Protein AF-0000000084525043 (afdb_homodimer)

Nearest PDB structures (foldseek):
  3dmb-assembly1_B-2  TM=8.446E-01  e=2.388E-09  Xanthomonas campestris pv. campestris
  3u34-assembly1_A  TM=8.533E-01  e=4.666E-09  Xanthomonas citri
  3dmb-assembly1_C-2  TM=8.444E-01  e=1.594E-08  Xanthomonas campestris pv. campestris
  2i02-assembly1_A  TM=7.770E-01  e=2.136E-09  Nostoc 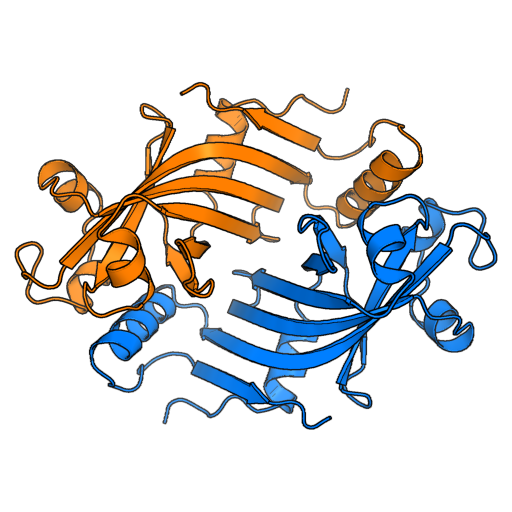punctiforme PCC 73102
  3ec6-assembly1_A-2  TM=8.246E-01  e=4.735E-06  Bacillus anthracis

InterPro domains:
  IPR012349 FMN-binding split barrel [G3DSA:2.30.110.10] (5-156)
  IPR038725 General stress protein, FMN-binding split barrel domain [PF16242] (7-147)
  IPR052917 Stress Response and Developmental Protein [PTHR34818] (5-141)

pLDDT: mean 88.23, std 11.86, range [38.03, 98.75]

Secondary structure (DSSP, 8-state):
------HHHHHHHHHH--EEEEEETTSPPEEEE-EEEGGGTEEEEEEETTSHHHHHTTS-EEEEEEEEETTTTEEEEEEEEEEEE--HHHHHHH--HHHHTTSSSTT-TTEEEEEEEEEEEEEEE-SS-THHHHHHHHHHHH-PPPSSSEEEEEE---/------HHHHHHHHHH--EEEEEETTSPPEEEE-EEEGGGTEEEEEEETTSHHHHHTTS-EEEEEEEEETTTTEEEEEEEEEEEE--HHHHHHH--HHHHTTSSSTT-TTEEEEEEEEEEEEEEE-SS-THHHHHHHHHHHH-PPPSSSEEEEEE---

Organism: NCBI:txid1123501

Foldseek 3Di:
DQDDDDLVNVVVLVVVPQWWWKDWAPRGTDIFGWDDDSVQQKIKTKDFCPDPRNVSQQDWTKMWTWDDDLPSQKTKIWIFIKHWDDDPVVLVVPDDPVSCVVAPDSPGPGITMMMTRTFKMWMWGFPNDPVRVVQVVVCVVPVDDRPTTHIDMDGDHD/DQDDDDLVNVVVLVVVPQWWWKDWAPRGTDIFGWDDDSVQQKIKTKDFCPDPRNVSQQDWTKMWTWDDDLPSQKTKIWIFIKHWDDDVVVLVVPDDPVSCVVAPDSPGPGITMMMTRTFKMWMWGFPNDPVRVVQVVVCVVPVDDRPTTHIDMDGDDD

Radius of gyration: 19.57 Å; Cα contacts (8 Å, |Δi|>4): 691; chains: 2; bounding box: 49×56×41 Å

Sequence (316 aa):
MHDKITEETFWKHLEDVREGMLAVGPSNAVPMTHYADPETRALYFITARGTDTGQAAMQPSEAVFIVASHKQNMWARIHGRAVSVRDPAKLDEYWNRFAGAWFDGKDDPNVELIRMDLTEAEVWLTDGNAKFLYEMAKANVSGAKPDVGAHDHLRFAAMHDKITEETFWKHLEDVREGMLAVGPSNAVPMTHYADPETRALYFITARGTDTGQAAMQPSEAVFIVASHKQNMWARIHGRAVSVRDPAKLDEYWNRFAGAWFDGKDDPNVELIRMDLTEAEVWLTDGNAKFLYEMAKANVSGAKPDVGAHDHLRFAA

Solvent-accessible surface area (backbone atoms only — not comparable to full-atom values): 16724 Å² total; per-residue (Å²): 126,58,58,77,75,42,72,66,57,50,50,56,52,50,67,72,44,59,59,29,34,40,22,28,52,90,32,71,63,40,80,40,58,61,45,81,35,77,90,76,43,29,39,32,35,78,48,43,47,76,28,63,52,38,51,35,17,71,45,81,21,56,26,41,40,38,35,40,30,74,85,72,23,37,36,33,48,34,33,27,42,23,25,55,53,95,47,70,68,60,51,60,70,70,58,43,73,66,66,42,72,69,40,80,51,89,79,27,86,47,61,30,40,33,40,29,43,44,40,34,32,42,38,38,38,36,85,71,52,75,63,21,64,49,35,44,53,39,15,66,57,69,71,46,81,35,91,47,37,33,74,43,76,48,73,41,81,128,126,56,59,77,75,42,72,65,57,49,51,57,52,52,68,72,46,61,58,29,34,39,22,28,52,88,31,71,64,40,79,40,58,60,46,81,36,76,91,75,45,29,39,32,35,78,47,42,45,75,27,62,51,38,51,34,17,71,44,82,20,56,26,41,40,38,34,37,30,72,86,71,21,36,36,33,49,32,33,26,41,22,24,55,53,92,48,70,67,61,50,60,71,70,57,43,72,65,66,43,72,70,40,80,51,89,80,27,86,47,60,30,40,32,39,29,43,44,42,34,30,43,39,39,38,36,86,69,52,76,64,21,64,48,36,44,54,37,16,68,58,69,71,47,82,35,90,49,35,32,74,42,76,47,73,41,79,129

Structure (mmCIF, N/CA/C/O backbone):
data_AF-0000000084525043-model_v1
#
loop_
_entity.id
_entity.type
_entity.pdbx_description
1 polymer 'Putative stress protein (General stress protein 26)'
#
loop_
_atom_site.group_PDB
_atom_site.id
_atom_site.type_symbol
_atom_site.label_atom_id
_atom_site.label_alt_id
_atom_site.label_comp_id
_atom_site.label_asym_id
_atom_site.label_entity_id
_atom_site.label_seq_id
_atom_site.pdbx_PDB_ins_code
_atom_site.Cartn_x
_atom_site.Cartn_y
_atom_site.Cartn_z
_atom_site.occupancy
_atom_site.B_iso_or_equiv
_atom_site.auth_seq_id
_atom_site.auth_comp_id
_atom_site.auth_asym_id
_atom_site.auth_atom_id
_atom_site.pdbx_PDB_model_num
ATOM 1 N N . MET A 1 1 ? -24.797 12.547 -2.982 1 38.03 1 MET A N 1
ATOM 2 C CA . MET A 1 1 ? -25.141 11.172 -2.633 1 38.03 1 MET A CA 1
ATOM 3 C C . MET A 1 1 ? -23.891 10.289 -2.645 1 38.03 1 MET A C 1
ATOM 5 O O . MET A 1 1 ? -23.234 10.133 -3.682 1 38.03 1 MET A O 1
ATOM 9 N N . HIS A 1 2 ? -22.906 10.383 -1.746 1 53.69 2 HIS A N 1
ATOM 10 C CA . HIS A 1 2 ? -21.672 9.602 -1.799 1 53.69 2 HIS A CA 1
ATOM 11 C C . HIS A 1 2 ? -21.953 8.125 -2.057 1 53.69 2 HIS A C 1
ATOM 13 O O . HIS A 1 2 ? -22.766 7.516 -1.347 1 53.69 2 HIS A O 1
ATOM 19 N N . ASP A 1 3 ? -21.922 7.766 -3.371 1 62.19 3 ASP A N 1
ATOM 20 C CA . ASP A 1 3 ? -22.406 6.488 -3.875 1 62.19 3 ASP A CA 1
ATOM 21 C C . ASP A 1 3 ? -21.781 5.324 -3.109 1 62.19 3 ASP A C 1
ATOM 23 O O . ASP A 1 3 ? -20.594 5.367 -2.756 1 62.19 3 ASP A O 1
ATOM 27 N N . LYS A 1 4 ? -22.609 4.617 -2.309 1 79.94 4 LYS A N 1
ATOM 28 C CA . LYS A 1 4 ? -22.281 3.375 -1.614 1 79.94 4 LYS A CA 1
ATOM 29 C C . LYS A 1 4 ? -21.406 2.473 -2.484 1 79.94 4 LYS A C 1
ATOM 31 O O . LYS A 1 4 ? -21.688 2.297 -3.674 1 79.94 4 LYS A O 1
ATOM 36 N N . ILE A 1 5 ? -20.203 2.217 -1.92 1 86.69 5 ILE A N 1
ATOM 37 C CA . ILE A 1 5 ? -19.359 1.255 -2.627 1 86.69 5 ILE A CA 1
ATOM 38 C C . ILE A 1 5 ? -19.969 -0.144 -2.498 1 86.69 5 ILE A C 1
ATOM 40 O O . ILE A 1 5 ? -20.109 -0.667 -1.389 1 86.69 5 ILE A O 1
ATOM 44 N N . THR A 1 6 ? -20.344 -0.677 -3.58 1 90.25 6 THR A N 1
ATOM 45 C CA . THR A 1 6 ? -20.859 -2.037 -3.596 1 90.25 6 THR A CA 1
ATOM 46 C C . THR A 1 6 ? -19.75 -3.047 -3.863 1 90.25 6 THR A C 1
ATOM 48 O O . THR A 1 6 ? -18.641 -2.668 -4.258 1 90.25 6 THR A O 1
ATOM 51 N N . GLU A 1 7 ? -20.078 -4.273 -3.568 1 92.06 7 GLU A N 1
ATOM 52 C CA . GLU A 1 7 ? -19.109 -5.324 -3.902 1 92.06 7 GLU A CA 1
ATOM 53 C C . GLU A 1 7 ? -18.781 -5.316 -5.391 1 92.06 7 GLU A C 1
ATOM 55 O O . GLU A 1 7 ? -17.641 -5.527 -5.781 1 92.06 7 GLU A O 1
ATOM 60 N N . GLU A 1 8 ? -19.781 -5.039 -6.156 1 91.56 8 GLU A N 1
ATOM 61 C CA . GLU A 1 8 ? -19.594 -4.996 -7.602 1 91.56 8 GLU A CA 1
ATOM 62 C C . GLU A 1 8 ? -18.594 -3.918 -7.996 1 91.56 8 GLU A C 1
ATOM 64 O O . GLU A 1 8 ? -17.656 -4.18 -8.766 1 91.56 8 GLU A O 1
ATOM 69 N N . THR A 1 9 ? -18.797 -2.723 -7.492 1 88.56 9 THR A N 1
ATOM 70 C CA . THR A 1 9 ? -17.875 -1.634 -7.824 1 88.56 9 THR A CA 1
ATOM 71 C C . THR A 1 9 ? -16.484 -1.924 -7.293 1 88.56 9 THR A C 1
ATOM 73 O O . THR A 1 9 ? -15.484 -1.589 -7.941 1 88.56 9 THR A O 1
ATOM 76 N N . PHE A 1 10 ? -16.438 -2.562 -6.113 1 93.44 10 PHE A N 1
ATOM 77 C CA . PHE A 1 10 ? -15.164 -2.977 -5.539 1 93.44 10 PHE A CA 1
ATOM 78 C C . PHE A 1 10 ? -14.406 -3.883 -6.504 1 93.44 10 PHE A C 1
ATOM 80 O O . PHE A 1 10 ? -13.258 -3.611 -6.844 1 93.44 10 PHE A O 1
ATOM 87 N N . TRP A 1 11 ? -15.062 -4.883 -7.023 1 94.12 11 TRP A N 1
ATOM 88 C CA . TRP A 1 11 ? -14.414 -5.855 -7.895 1 94.12 11 TRP A CA 1
ATOM 89 C C . TRP A 1 11 ? -14.031 -5.227 -9.227 1 94.12 11 TRP A C 1
ATOM 91 O O . TRP A 1 11 ? -12.992 -5.559 -9.805 1 94.12 11 TRP A O 1
ATOM 101 N N . LYS A 1 12 ? -14.828 -4.387 -9.711 1 91.19 12 LYS A N 1
ATOM 102 C CA . LYS A 1 12 ? -14.531 -3.701 -10.961 1 91.19 12 LYS A CA 1
ATOM 103 C C . LYS A 1 12 ? -13.242 -2.887 -10.852 1 91.19 12 LYS A C 1
ATOM 105 O O . LYS A 1 12 ? -12.375 -2.967 -11.719 1 91.19 12 LYS A O 1
ATOM 110 N N . HIS A 1 13 ? -13.125 -2.135 -9.758 1 89.25 13 HIS A N 1
ATOM 111 C CA . HIS A 1 13 ? -11.922 -1.336 -9.547 1 89.25 13 HIS A CA 1
ATOM 112 C C . HIS A 1 13 ? -10.695 -2.225 -9.344 1 89.25 13 HIS A C 1
ATOM 114 O O . HIS A 1 13 ? -9.625 -1.95 -9.891 1 89.25 13 HIS A O 1
ATOM 120 N N . LEU A 1 14 ? -10.898 -3.27 -8.578 1 91.88 14 LEU A N 1
ATOM 121 C CA . LEU A 1 14 ? -9.781 -4.16 -8.281 1 91.88 14 LEU A CA 1
ATOM 122 C C . LEU A 1 14 ? -9.273 -4.832 -9.555 1 91.88 14 LEU A C 1
ATOM 124 O O . LEU A 1 14 ? -8.07 -5.074 -9.695 1 91.88 14 LEU A O 1
ATOM 128 N N . GLU A 1 15 ? -10.141 -5.133 -10.422 1 89.38 15 GLU A N 1
ATOM 129 C CA . GLU A 1 15 ? -9.75 -5.746 -11.688 1 89.38 15 GLU A CA 1
ATOM 130 C C . GLU A 1 15 ? -8.852 -4.812 -12.5 1 89.38 15 GLU A C 1
ATOM 132 O O . GLU A 1 15 ? -7.969 -5.27 -13.227 1 89.38 15 GLU A O 1
ATOM 137 N N . ASP A 1 16 ? -9.062 -3.551 -12.367 1 89 16 ASP A N 1
ATOM 138 C CA . ASP A 1 16 ? -8.281 -2.564 -13.109 1 89 16 ASP A CA 1
ATOM 139 C C . ASP A 1 16 ? -6.914 -2.348 -12.461 1 89 16 ASP A C 1
ATOM 141 O O . ASP A 1 16 ? -5.98 -1.878 -13.117 1 89 16 ASP A O 1
ATOM 145 N N . VAL A 1 17 ? -6.953 -2.666 -11.156 1 89.44 17 VAL A N 1
ATOM 146 C CA . VAL A 1 17 ? -5.68 -2.57 -10.445 1 89.44 17 VAL A CA 1
ATOM 147 C C . VAL A 1 17 ? -4.844 -3.818 -10.711 1 89.44 17 VAL A C 1
ATOM 149 O O . VAL A 1 17 ? -5.348 -4.941 -10.625 1 89.44 17 VAL A O 1
ATOM 152 N N . ARG A 1 18 ? -3.578 -3.789 -11.055 1 83.06 18 ARG A N 1
ATOM 153 C CA . ARG A 1 18 ? -2.771 -4.934 -11.469 1 83.06 18 ARG A CA 1
ATOM 154 C C . ARG A 1 18 ? -1.976 -5.492 -10.297 1 83.06 18 ARG A C 1
ATOM 156 O O . ARG A 1 18 ? -1.679 -6.688 -10.258 1 83.06 18 ARG A O 1
ATOM 163 N N . GLU A 1 19 ? -1.665 -4.68 -9.43 1 91.38 19 GLU A N 1
ATOM 164 C CA . GLU A 1 19 ? -0.764 -5.113 -8.367 1 91.38 19 GLU A CA 1
ATOM 165 C C . GLU A 1 19 ? -1.04 -4.359 -7.07 1 91.38 19 GLU A C 1
ATOM 167 O O . GLU A 1 19 ? -1.576 -3.252 -7.09 1 91.38 19 GLU A O 1
ATOM 172 N N . GLY A 1 20 ? -0.706 -4.918 -5.965 1 94.75 20 GLY A N 1
ATOM 173 C CA . GLY A 1 20 ? -0.686 -4.348 -4.629 1 94.75 20 GLY A CA 1
ATOM 174 C C . GLY A 1 20 ? 0.417 -4.914 -3.754 1 94.75 20 GLY A C 1
ATOM 175 O O . GLY A 1 20 ? 1.383 -5.488 -4.258 1 94.75 20 GLY A O 1
ATOM 176 N N . MET A 1 21 ? 0.359 -4.621 -2.473 1 97.31 21 MET A N 1
ATOM 177 C CA . MET A 1 21 ? 1.295 -5.133 -1.475 1 97.31 21 MET A CA 1
ATOM 178 C C . MET A 1 21 ? 0.631 -6.184 -0.594 1 97.31 21 MET A C 1
ATOM 180 O O . MET A 1 21 ? -0.346 -5.895 0.098 1 97.31 21 MET A O 1
ATOM 184 N N . LEU A 1 22 ? 1.18 -7.43 -0.614 1 97.69 22 LEU A N 1
ATOM 185 C CA . LEU A 1 22 ? 0.583 -8.539 0.119 1 97.69 22 LEU A CA 1
ATOM 186 C C . LEU A 1 22 ? 1.45 -8.938 1.312 1 97.69 22 LEU A C 1
ATOM 188 O O . LEU A 1 22 ? 2.658 -9.133 1.168 1 97.69 22 LEU A O 1
ATOM 192 N N . ALA A 1 23 ? 0.914 -9 2.449 1 98 23 ALA A N 1
ATOM 193 C CA . ALA A 1 23 ? 1.494 -9.609 3.643 1 98 23 ALA A CA 1
ATOM 194 C C . ALA A 1 23 ? 0.682 -10.82 4.086 1 98 23 ALA A C 1
ATOM 196 O O . ALA A 1 23 ? -0.543 -10.742 4.207 1 98 23 ALA A O 1
ATOM 197 N N . VAL A 1 24 ? 1.326 -11.891 4.27 1 98.25 24 VAL A N 1
ATOM 198 C CA . VAL A 1 24 ? 0.707 -13.117 4.766 1 98.25 24 VAL A CA 1
ATOM 199 C C . VAL A 1 24 ? 1.322 -13.5 6.109 1 98.25 24 VAL A C 1
ATOM 201 O O . VAL A 1 24 ? 2.539 -13.664 6.219 1 98.25 24 VAL A O 1
ATOM 204 N N . GLY A 1 25 ? 0.427 -13.664 7.145 1 97.38 25 GLY A N 1
ATOM 205 C CA . GLY A 1 25 ? 0.958 -13.953 8.469 1 97.38 25 GLY A CA 1
ATOM 206 C C . GLY A 1 25 ? 2.035 -12.969 8.898 1 97.38 25 GLY A C 1
ATOM 207 O O . GLY A 1 25 ? 1.833 -11.758 8.852 1 97.38 25 GLY A O 1
ATOM 208 N N . PRO A 1 26 ? 3.176 -13.547 9.305 1 94.75 26 PRO A N 1
ATOM 209 C CA . PRO A 1 26 ? 4.25 -12.68 9.789 1 94.75 26 PRO A CA 1
ATOM 210 C C . PRO A 1 26 ? 5.129 -12.133 8.664 1 94.75 26 PRO A C 1
ATOM 212 O O . PRO A 1 26 ? 6.082 -11.398 8.93 1 94.75 26 PRO A O 1
ATOM 215 N N . SER A 1 27 ? 4.902 -12.562 7.422 1 94.69 27 SER A N 1
ATOM 216 C CA . SER A 1 27 ? 5.754 -12.109 6.328 1 94.69 27 SER A CA 1
ATOM 217 C C . SER A 1 27 ? 5.582 -10.617 6.074 1 94.69 27 SER A C 1
ATOM 219 O O . SER A 1 27 ? 4.504 -10.0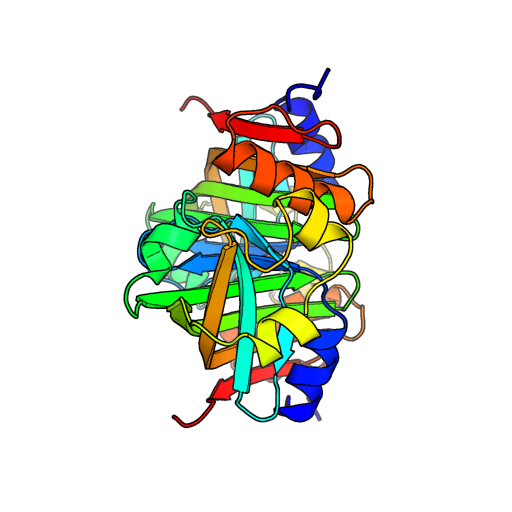62 6.309 1 94.69 27 SER A O 1
ATOM 221 N N . ASN A 1 28 ? 6.602 -9.984 5.625 1 94.69 28 ASN A N 1
ATOM 222 C CA . ASN A 1 28 ? 6.504 -8.594 5.188 1 94.69 28 ASN A CA 1
ATOM 223 C C . ASN A 1 28 ? 5.691 -8.469 3.902 1 94.69 28 ASN A C 1
ATOM 225 O O . ASN A 1 28 ? 5.633 -9.406 3.105 1 94.69 28 ASN A O 1
ATOM 229 N N . ALA A 1 29 ? 5.055 -7.355 3.809 1 96.5 29 ALA A N 1
ATOM 230 C CA . ALA A 1 29 ? 4.336 -7.094 2.564 1 96.5 29 ALA A CA 1
ATOM 231 C C . ALA A 1 29 ? 5.297 -7.027 1.381 1 96.5 29 ALA A C 1
ATOM 233 O O . ALA A 1 29 ? 6.367 -6.422 1.477 1 96.5 29 ALA A O 1
ATOM 234 N N . VAL A 1 30 ? 4.973 -7.629 0.335 1 93.81 30 VAL A N 1
ATOM 235 C CA . VAL A 1 30 ? 5.73 -7.605 -0.911 1 93.81 30 VAL A CA 1
ATOM 236 C C . VAL A 1 30 ? 4.801 -7.293 -2.078 1 93.81 30 VAL A C 1
ATOM 238 O O . VAL A 1 30 ? 3.592 -7.531 -2 1 93.81 30 VAL A O 1
ATOM 241 N N . PRO A 1 31 ? 5.344 -6.684 -3.129 1 93.62 31 PRO A N 1
ATOM 242 C CA . PRO A 1 31 ? 4.48 -6.461 -4.289 1 93.62 31 PRO A CA 1
ATOM 243 C C . PRO A 1 31 ? 4.023 -7.766 -4.945 1 93.62 31 PRO A C 1
ATOM 245 O O . PRO A 1 31 ? 4.84 -8.656 -5.18 1 93.62 31 PRO A O 1
ATOM 248 N N . MET A 1 32 ? 2.711 -7.824 -5.258 1 92.94 32 MET A N 1
ATOM 249 C CA . MET A 1 32 ? 2.154 -9.008 -5.914 1 92.94 32 MET A CA 1
ATOM 250 C C . MET A 1 32 ? 1.069 -8.617 -6.91 1 92.94 32 MET A C 1
ATOM 252 O O . MET A 1 32 ? 0.277 -7.707 -6.648 1 92.94 32 MET A O 1
ATOM 256 N N . THR A 1 33 ? 1.139 -9.367 -8.016 1 92.38 33 THR A N 1
ATOM 257 C CA . THR A 1 33 ? -0.011 -9.352 -8.914 1 92.38 33 THR A CA 1
ATOM 258 C C . THR A 1 33 ? -1.131 -10.234 -8.375 1 92.38 33 THR A C 1
ATOM 260 O O . THR A 1 33 ? -0.878 -11.344 -7.895 1 92.38 33 THR A O 1
ATOM 263 N N . HIS A 1 34 ? -2.312 -9.695 -8.422 1 94.75 34 HIS A N 1
ATOM 264 C CA . HIS A 1 34 ? -3.447 -10.484 -7.953 1 94.75 34 HIS A CA 1
ATOM 265 C C . HIS A 1 34 ? -4.332 -10.922 -9.117 1 94.75 34 HIS A C 1
ATOM 267 O O . HIS A 1 34 ? -4.383 -10.242 -10.148 1 94.75 34 HIS A O 1
ATOM 273 N N . TYR A 1 35 ? -4.965 -12.023 -8.953 1 96.19 35 TYR A N 1
ATOM 274 C CA . TYR A 1 35 ? -6.047 -12.508 -9.805 1 96.19 35 TYR A CA 1
ATOM 275 C C . TYR A 1 35 ? -7.348 -12.617 -9.023 1 96.19 35 TYR A C 1
ATOM 277 O O . TYR A 1 35 ? -7.43 -13.352 -8.039 1 96.19 35 TYR A O 1
ATOM 285 N N . ALA A 1 36 ? -8.32 -11.875 -9.477 1 96.62 36 ALA A N 1
ATOM 286 C CA . ALA A 1 36 ? -9.555 -11.742 -8.703 1 96.62 36 ALA A CA 1
ATOM 287 C C . ALA A 1 36 ? -10.562 -12.812 -9.086 1 96.62 36 ALA A C 1
ATOM 289 O O . ALA A 1 36 ? -10.711 -13.148 -10.266 1 96.62 36 ALA A O 1
ATOM 290 N N . ASP A 1 37 ? -11.195 -13.375 -8.133 1 96.62 37 ASP A N 1
ATOM 291 C CA . ASP A 1 37 ? -12.344 -14.258 -8.289 1 96.62 37 ASP A CA 1
ATOM 292 C C . ASP A 1 37 ? -13.539 -13.75 -7.492 1 96.62 37 ASP A C 1
ATOM 294 O O . ASP A 1 37 ? -13.805 -14.227 -6.387 1 96.62 37 ASP A O 1
ATOM 298 N N . PRO A 1 38 ? -14.328 -12.867 -8.109 1 95.75 38 PRO A N 1
ATOM 299 C CA . PRO A 1 38 ? -15.469 -12.289 -7.398 1 95.75 38 PRO A CA 1
ATOM 300 C C . PRO A 1 38 ? -16.5 -13.336 -6.977 1 95.75 38 PRO A C 1
ATOM 302 O O . PRO A 1 38 ? -17.172 -13.172 -5.957 1 95.75 38 PRO A O 1
ATOM 305 N N . GLU A 1 39 ? -16.641 -14.391 -7.711 1 95.5 39 GLU A N 1
ATOM 306 C CA . GLU A 1 39 ? -17.625 -15.414 -7.41 1 95.5 39 GLU A CA 1
ATOM 307 C C . GLU A 1 39 ? -17.359 -16.062 -6.055 1 95.5 39 GLU A C 1
ATOM 309 O O . GLU A 1 39 ? -18.297 -16.344 -5.301 1 95.5 39 GLU A O 1
ATOM 314 N N . THR A 1 40 ? -16.125 -16.312 -5.719 1 96.19 40 THR A N 1
ATOM 315 C CA . THR A 1 40 ? -15.789 -16.938 -4.449 1 96.19 40 THR A CA 1
ATOM 316 C C . THR A 1 40 ? -15.234 -15.914 -3.463 1 96.19 40 THR A C 1
ATOM 318 O O . THR A 1 40 ? -14.766 -16.281 -2.385 1 96.19 40 THR A O 1
ATOM 321 N N . ARG A 1 41 ? -15.234 -14.602 -3.852 1 97.38 41 ARG A N 1
ATOM 322 C CA . ARG A 1 41 ? -14.742 -13.508 -3.014 1 97.38 41 ARG A CA 1
ATOM 323 C C . ARG A 1 41 ? -13.312 -13.766 -2.566 1 97.38 41 ARG A C 1
ATOM 325 O O . ARG A 1 41 ? -12.992 -13.656 -1.38 1 97.38 41 ARG A O 1
ATOM 332 N N . ALA A 1 42 ? -12.539 -14.125 -3.562 1 98.06 42 ALA A N 1
ATOM 333 C CA . ALA A 1 42 ? -11.148 -14.469 -3.264 1 98.06 42 ALA A CA 1
ATOM 334 C C . ALA A 1 42 ? -10.195 -13.773 -4.227 1 98.06 42 ALA A C 1
ATOM 336 O O . ALA A 1 42 ? -10.586 -13.398 -5.336 1 98.06 42 ALA A O 1
ATOM 337 N N . LEU A 1 43 ? -9.031 -13.547 -3.756 1 98.25 43 LEU A N 1
ATOM 338 C CA . LEU A 1 43 ? -7.895 -13.203 -4.602 1 98.25 43 LEU A CA 1
ATOM 339 C C . LEU A 1 43 ? -6.906 -14.367 -4.672 1 98.25 43 LEU A C 1
ATOM 341 O O . LEU A 1 43 ? -6.711 -15.086 -3.691 1 98.25 43 LEU A O 1
ATOM 345 N N . TYR A 1 44 ? -6.293 -14.461 -5.793 1 97.94 44 TYR A N 1
ATOM 346 C CA . TYR A 1 44 ? -5.246 -15.461 -5.988 1 97.94 44 TYR A CA 1
ATOM 347 C C . TYR A 1 44 ? -3.92 -14.797 -6.344 1 97.94 44 TYR A C 1
ATOM 349 O O . TYR A 1 44 ? -3.895 -13.742 -6.984 1 97.94 44 TYR A O 1
ATOM 357 N N . PHE A 1 45 ? -2.869 -15.445 -5.957 1 96.38 45 PHE A N 1
ATOM 358 C CA . PHE A 1 45 ? -1.499 -15.031 -6.23 1 96.38 45 PHE A CA 1
ATOM 359 C C . PHE A 1 45 ? -0.638 -16.219 -6.613 1 96.38 45 PHE A C 1
ATOM 361 O O . PHE A 1 45 ? -0.779 -17.312 -6.043 1 96.38 45 PHE A O 1
ATOM 368 N N . ILE A 1 46 ? 0.264 -16.047 -7.52 1 95.12 46 ILE A N 1
ATOM 369 C CA . ILE A 1 46 ? 1.256 -17.062 -7.863 1 95.12 46 ILE A CA 1
ATOM 370 C C . ILE A 1 46 ? 2.625 -16.641 -7.332 1 95.12 46 ILE A C 1
ATOM 372 O O . ILE A 1 46 ? 3.061 -15.508 -7.547 1 95.12 46 ILE A O 1
ATOM 376 N N . THR A 1 47 ? 3.24 -17.5 -6.57 1 93.56 47 THR A N 1
ATOM 377 C CA . THR A 1 47 ? 4.578 -17.25 -6.047 1 93.56 47 THR A CA 1
ATOM 378 C C . THR A 1 47 ? 5.375 -18.547 -5.957 1 93.56 47 THR A C 1
ATOM 380 O O . THR A 1 47 ? 4.969 -19.562 -6.516 1 93.56 47 THR A O 1
ATOM 383 N N . ALA A 1 48 ? 6.57 -18.422 -5.418 1 92.75 48 ALA A N 1
ATOM 384 C CA . ALA A 1 48 ? 7.391 -19.625 -5.23 1 92.75 48 ALA A CA 1
ATOM 385 C C . ALA A 1 48 ? 7.344 -20.094 -3.781 1 92.75 48 ALA A C 1
ATOM 387 O O . ALA A 1 48 ? 7.305 -19.281 -2.855 1 92.75 48 ALA A O 1
ATOM 388 N N . ARG A 1 49 ? 7.391 -21.391 -3.582 1 91.5 49 ARG A N 1
ATOM 389 C CA . ARG A 1 49 ? 7.371 -22.031 -2.271 1 91.5 49 ARG A CA 1
ATOM 390 C C . ARG A 1 49 ? 8.492 -21.5 -1.384 1 91.5 49 ARG A C 1
ATOM 392 O O . ARG A 1 49 ? 8.328 -21.391 -0.166 1 91.5 49 ARG A O 1
ATOM 399 N N . GLY A 1 50 ? 9.555 -21.078 -1.961 1 90.12 50 GLY A N 1
ATOM 400 C CA . GLY A 1 50 ? 10.734 -20.688 -1.21 1 90.12 50 GLY A CA 1
ATOM 401 C C . GLY A 1 50 ? 10.672 -19.25 -0.704 1 90.12 50 GLY A C 1
ATOM 402 O O . GLY A 1 50 ? 11.5 -18.844 0.102 1 90.12 50 GLY A O 1
ATOM 403 N N . THR A 1 51 ? 9.734 -18.5 -1.133 1 91.44 51 THR A N 1
ATOM 404 C CA . THR A 1 51 ? 9.617 -17.125 -0.665 1 91.44 51 THR A CA 1
ATOM 405 C C . THR A 1 51 ? 9.031 -17.078 0.742 1 91.44 51 THR A C 1
ATOM 407 O O . THR A 1 51 ? 8.375 -18.031 1.177 1 91.44 51 THR A O 1
ATOM 410 N N . ASP A 1 52 ? 9.25 -16.016 1.465 1 93.12 52 ASP A N 1
ATOM 411 C CA . ASP A 1 52 ? 8.648 -15.82 2.781 1 93.12 52 ASP A CA 1
ATOM 412 C C . ASP A 1 52 ? 7.129 -15.859 2.701 1 93.12 52 ASP A C 1
ATOM 414 O O . ASP A 1 52 ? 6.469 -16.438 3.566 1 93.12 52 ASP A O 1
ATOM 418 N N . THR A 1 53 ? 6.586 -15.297 1.647 1 95.56 53 THR A N 1
ATOM 419 C CA . THR A 1 53 ? 5.141 -15.289 1.445 1 95.56 53 THR A CA 1
ATOM 420 C C . THR A 1 53 ? 4.625 -16.703 1.19 1 95.56 53 THR A C 1
ATOM 422 O O . THR A 1 53 ? 3.629 -17.125 1.786 1 95.56 53 THR A O 1
ATOM 425 N N . GLY A 1 54 ? 5.32 -17.375 0.304 1 95.31 54 GLY A N 1
ATOM 426 C CA . GLY A 1 54 ? 4.949 -18.75 0.045 1 95.31 54 GLY A CA 1
ATOM 427 C C . GLY A 1 54 ? 4.984 -19.625 1.287 1 95.31 54 GLY A C 1
ATOM 428 O O . GLY A 1 54 ? 4.074 -20.422 1.52 1 95.31 54 GLY A O 1
ATOM 429 N N . GLN A 1 55 ? 5.992 -19.438 2.08 1 96.12 55 GLN A N 1
ATOM 430 C CA . GLN A 1 55 ? 6.133 -20.203 3.309 1 96.12 55 GLN A CA 1
ATOM 431 C C . GLN A 1 55 ? 5.043 -19.844 4.316 1 96.12 55 GLN A C 1
ATOM 433 O O . GLN A 1 55 ? 4.461 -20.734 4.953 1 96.12 55 GLN A O 1
ATOM 438 N N . ALA A 1 56 ? 4.738 -18.594 4.414 1 97.38 56 ALA A N 1
ATOM 439 C CA . ALA A 1 56 ? 3.732 -18.125 5.359 1 97.38 56 ALA A CA 1
ATOM 440 C C . ALA A 1 56 ? 2.344 -18.641 4.988 1 97.38 56 ALA A C 1
ATOM 442 O O . ALA A 1 56 ? 1.466 -18.75 5.848 1 97.38 56 ALA A O 1
ATOM 443 N N . ALA A 1 57 ? 2.145 -19 3.736 1 97.69 57 ALA A N 1
ATOM 444 C CA . ALA A 1 57 ? 0.83 -19.406 3.252 1 97.69 57 ALA A CA 1
ATOM 445 C C . ALA A 1 57 ? 0.664 -20.922 3.334 1 97.69 57 ALA A C 1
ATOM 447 O O . ALA A 1 57 ? -0.393 -21.453 2.992 1 97.69 57 ALA A O 1
ATOM 448 N N . MET A 1 58 ? 1.657 -21.641 3.797 1 96.75 58 MET A N 1
ATOM 449 C CA . MET A 1 58 ? 1.577 -23.109 3.859 1 96.75 58 MET A CA 1
ATOM 450 C C . MET A 1 58 ? 0.488 -23.547 4.832 1 96.75 58 MET A C 1
ATOM 452 O O . MET A 1 58 ? -0.025 -24.656 4.727 1 96.75 58 MET A O 1
ATOM 456 N N . GLN A 1 59 ? 0.192 -22.719 5.789 1 97.25 59 GLN A N 1
ATOM 457 C CA . GLN A 1 59 ? -0.974 -22.844 6.656 1 97.25 59 GLN A CA 1
ATOM 458 C C . GLN A 1 59 ? -1.864 -21.609 6.562 1 97.25 59 GLN A C 1
ATOM 460 O O . GLN A 1 59 ? -1.391 -20.516 6.234 1 97.25 59 GLN A O 1
ATOM 465 N N . PRO A 1 60 ? -3.162 -21.922 6.777 1 98.12 60 PRO A N 1
ATOM 466 C CA . PRO A 1 60 ? -4.027 -20.734 6.75 1 98.12 60 PRO A CA 1
ATOM 467 C C . PRO A 1 60 ? -3.529 -19.625 7.668 1 98.12 60 PRO A C 1
ATOM 469 O O . PRO A 1 60 ? -3.277 -19.875 8.852 1 98.12 60 PRO A O 1
ATOM 472 N N . SER A 1 61 ? -3.35 -18.516 7.117 1 98.5 61 SER A N 1
ATOM 473 C CA . SER A 1 61 ? -2.822 -17.359 7.852 1 98.5 61 SER A CA 1
ATOM 474 C C . SER A 1 61 ? -3.607 -16.094 7.531 1 98.5 61 SER A C 1
ATOM 476 O O . SER A 1 61 ? -4.121 -15.938 6.422 1 98.5 61 SER A O 1
ATOM 478 N N . GLU A 1 62 ? -3.75 -15.211 8.508 1 98.5 62 GLU A N 1
ATOM 479 C CA . GLU A 1 62 ? -4.289 -13.883 8.227 1 98.5 62 GLU A CA 1
ATOM 480 C C . GLU A 1 62 ? -3.443 -13.156 7.184 1 98.5 62 GLU A C 1
ATOM 482 O O . GLU A 1 62 ? -2.221 -13.305 7.156 1 98.5 62 GLU A O 1
ATOM 487 N N . ALA A 1 63 ? -4.125 -12.492 6.336 1 98.56 63 ALA A N 1
ATOM 488 C CA . ALA A 1 63 ? -3.422 -11.766 5.281 1 98.56 63 ALA A CA 1
ATOM 489 C C . ALA A 1 63 ? -4.043 -10.391 5.051 1 98.56 63 ALA A C 1
ATOM 491 O O . ALA A 1 63 ? -5.238 -10.195 5.293 1 98.56 63 ALA A O 1
ATOM 492 N N . VAL A 1 64 ? -3.27 -9.453 4.688 1 98.38 64 VAL A N 1
ATOM 493 C CA . VAL A 1 64 ? -3.697 -8.117 4.301 1 98.38 64 VAL A CA 1
ATOM 494 C C . VAL A 1 64 ? -3.113 -7.758 2.934 1 98.38 64 VAL A C 1
ATOM 496 O O . VAL A 1 64 ? -1.93 -7.992 2.678 1 98.38 64 VAL A O 1
ATOM 499 N N . PHE A 1 65 ? -3.912 -7.367 2.037 1 98.19 65 PHE A N 1
ATOM 500 C CA . PHE A 1 65 ? -3.533 -6.883 0.716 1 98.19 65 PHE A CA 1
ATOM 501 C C . PHE A 1 65 ? -3.854 -5.398 0.573 1 98.19 65 PHE A C 1
ATOM 503 O O . PHE A 1 65 ? -5.012 -4.992 0.702 1 98.19 65 PHE A O 1
ATOM 510 N N . ILE A 1 66 ? -2.826 -4.57 0.366 1 98.19 66 ILE A N 1
ATOM 511 C CA . ILE A 1 66 ? -2.975 -3.121 0.293 1 98.19 66 ILE A CA 1
ATOM 512 C C . ILE A 1 66 ? -2.877 -2.666 -1.161 1 98.19 66 ILE A C 1
ATOM 514 O O . ILE A 1 66 ? -1.924 -3.012 -1.864 1 98.19 66 ILE A O 1
ATOM 518 N N . VAL A 1 67 ? -3.877 -1.918 -1.567 1 95.88 67 VAL A N 1
ATOM 519 C CA . VAL A 1 67 ? -3.916 -1.27 -2.875 1 95.88 67 VAL A CA 1
ATOM 520 C C . VAL A 1 67 ? -3.846 0.246 -2.701 1 95.88 67 VAL A C 1
ATOM 522 O O . VAL A 1 67 ? -4.574 0.818 -1.888 1 95.88 67 VAL A O 1
ATOM 525 N N . ALA A 1 68 ? -2.951 0.863 -3.332 1 93.25 68 ALA A N 1
ATOM 526 C CA . ALA A 1 68 ? -2.826 2.316 -3.414 1 93.25 68 ALA A CA 1
ATOM 527 C C . ALA A 1 68 ? -2.535 2.762 -4.844 1 93.25 68 ALA A C 1
ATOM 529 O O . ALA A 1 68 ? -1.377 2.98 -5.211 1 93.25 68 ALA A O 1
ATOM 530 N N . SER A 1 69 ? -3.605 2.938 -5.664 1 86.44 69 SER A N 1
ATOM 531 C CA . SER A 1 69 ? -3.438 3.184 -7.094 1 86.44 69 SER A CA 1
ATOM 532 C C . SER A 1 69 ? -4 4.543 -7.488 1 86.44 69 SER A C 1
ATOM 534 O O . SER A 1 69 ? -5.219 4.73 -7.523 1 86.44 69 SER A O 1
ATOM 536 N N . HIS A 1 70 ? -3.076 5.434 -7.867 1 80.06 70 HIS A N 1
ATOM 537 C CA . HIS A 1 70 ? -3.5 6.734 -8.367 1 80.06 70 HIS A CA 1
ATOM 538 C C . HIS A 1 70 ? -4.168 6.609 -9.734 1 80.06 70 HIS A C 1
ATOM 540 O O . HIS A 1 70 ? -5.145 7.309 -10.016 1 80.06 70 HIS A O 1
ATOM 546 N N . LYS A 1 71 ? -3.641 5.703 -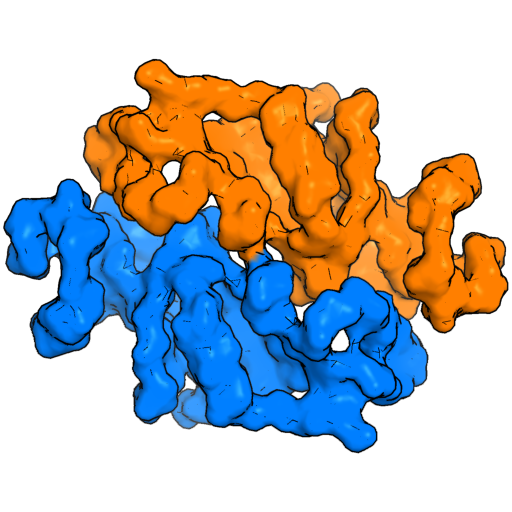10.508 1 77.31 71 LYS A N 1
ATOM 547 C CA . LYS A 1 71 ? -4.145 5.531 -11.867 1 77.31 71 LYS A CA 1
ATOM 548 C C . LYS A 1 71 ? -5.602 5.082 -11.859 1 77.31 71 LYS A C 1
ATOM 550 O O . LYS A 1 71 ? -6.402 5.543 -12.68 1 77.31 71 LYS A O 1
ATOM 555 N N . GLN A 1 72 ? -5.918 4.25 -10.93 1 77.19 72 GLN A N 1
ATOM 556 C CA . GLN A 1 72 ? -7.27 3.701 -10.898 1 77.19 72 GLN A CA 1
ATOM 557 C C . GLN A 1 72 ? -8.117 4.383 -9.828 1 77.19 72 GLN A C 1
ATOM 559 O O . GLN A 1 72 ? -9.258 3.984 -9.586 1 77.19 72 GLN A O 1
ATOM 564 N N . ASN A 1 73 ? -7.516 5.305 -9.117 1 82.12 73 ASN A N 1
ATOM 565 C CA . ASN A 1 73 ? -8.203 6.113 -8.117 1 82.12 73 ASN A CA 1
ATOM 566 C C . ASN A 1 73 ? -8.781 5.25 -7 1 82.12 73 ASN A C 1
ATOM 568 O O . ASN A 1 73 ? -9.938 5.426 -6.609 1 82.12 73 ASN A O 1
ATOM 572 N N . MET A 1 74 ? -8.062 4.324 -6.586 1 89.94 74 MET A N 1
ATOM 573 C CA . MET A 1 74 ? -8.531 3.402 -5.555 1 89.94 74 MET A CA 1
ATOM 574 C C . MET A 1 74 ? -7.457 3.188 -4.492 1 89.94 74 MET A C 1
ATOM 576 O O . MET A 1 74 ? -6.297 2.943 -4.82 1 89.94 74 MET A O 1
ATOM 580 N N . TRP A 1 75 ? -7.812 3.34 -3.236 1 93.62 75 TRP A N 1
ATOM 581 C CA . TRP A 1 75 ? -7.074 2.859 -2.072 1 93.62 75 TRP A CA 1
ATOM 582 C C . TRP A 1 75 ? -7.898 1.848 -1.283 1 93.62 75 TRP A C 1
ATOM 584 O O . TRP A 1 75 ? -9.109 2.01 -1.133 1 93.62 75 TRP A O 1
ATOM 594 N N . ALA A 1 76 ? -7.227 0.808 -0.852 1 94.94 76 ALA A N 1
ATOM 595 C CA . ALA A 1 76 ? -7.973 -0.213 -0.12 1 94.94 76 ALA A CA 1
ATOM 596 C C . ALA A 1 76 ? -7.055 -1.001 0.812 1 94.94 76 ALA A C 1
ATOM 598 O O . ALA A 1 76 ? -5.898 -1.261 0.479 1 94.94 76 ALA A O 1
ATOM 599 N N . ARG A 1 77 ? -7.555 -1.234 1.945 1 96.88 77 ARG A N 1
ATOM 600 C CA . ARG A 1 77 ? -7.016 -2.236 2.859 1 96.88 77 ARG A CA 1
ATOM 601 C C . ARG A 1 77 ? -7.914 -3.465 2.92 1 96.88 77 ARG A C 1
ATOM 603 O O . ARG A 1 77 ? -9.023 -3.404 3.465 1 96.88 77 ARG A O 1
ATOM 610 N N . ILE A 1 78 ? -7.41 -4.57 2.375 1 97.69 78 ILE A N 1
ATOM 611 C CA . ILE A 1 78 ? -8.234 -5.766 2.199 1 97.69 78 ILE A CA 1
ATOM 612 C C . ILE A 1 78 ? -7.73 -6.875 3.121 1 97.69 78 ILE A C 1
ATOM 614 O O . ILE A 1 78 ? -6.566 -7.273 3.049 1 97.69 78 ILE A O 1
ATOM 618 N N . HIS A 1 79 ? -8.578 -7.332 3.988 1 97.88 79 HIS A N 1
ATOM 619 C CA . HIS A 1 79 ? -8.234 -8.398 4.926 1 97.88 79 HIS A CA 1
ATOM 620 C C . HIS A 1 79 ? -8.836 -9.727 4.488 1 97.88 79 HIS A C 1
ATOM 622 O O . HIS A 1 79 ? -9.906 -9.766 3.889 1 97.88 79 HIS A O 1
ATOM 628 N N . GLY A 1 80 ? -8.148 -10.766 4.801 1 98.19 80 GLY A N 1
ATOM 629 C CA . GLY A 1 80 ? -8.633 -12.109 4.539 1 98.19 80 GLY A CA 1
ATOM 630 C C . GLY A 1 80 ? -7.738 -13.188 5.117 1 98.19 80 GLY A C 1
ATOM 631 O O . GLY A 1 80 ? -6.887 -12.914 5.965 1 98.19 80 GLY A O 1
ATOM 632 N N . ARG A 1 81 ? -8.023 -14.391 4.789 1 98.5 81 ARG A N 1
ATOM 633 C CA . ARG A 1 81 ? -7.223 -15.562 5.129 1 98.5 81 ARG A CA 1
ATOM 634 C C . ARG A 1 81 ? -6.586 -16.172 3.887 1 98.5 81 ARG A C 1
ATOM 636 O O . ARG A 1 81 ? -7.277 -16.453 2.902 1 98.5 81 ARG A O 1
ATOM 643 N N . ALA A 1 82 ? -5.277 -16.312 3.963 1 98.75 82 ALA A N 1
ATOM 644 C CA . ALA A 1 82 ? -4.535 -16.828 2.811 1 98.75 82 ALA A CA 1
ATOM 645 C C . ALA A 1 82 ? -4 -18.234 3.076 1 98.75 82 ALA A C 1
ATOM 647 O O . ALA A 1 82 ? -3.564 -18.531 4.188 1 98.75 82 ALA A O 1
ATOM 648 N N . VAL A 1 83 ? -4.012 -19.031 2.051 1 98.75 83 VAL A N 1
ATOM 649 C CA . VAL A 1 83 ? -3.469 -20.391 2.15 1 98.75 83 VAL A CA 1
ATOM 650 C C . VAL A 1 83 ? -3.039 -20.875 0.769 1 98.75 83 VAL A C 1
ATOM 652 O O . VAL A 1 83 ? -3.666 -20.531 -0.238 1 98.75 83 VAL A O 1
ATOM 655 N N . SER A 1 84 ? -1.933 -21.609 0.751 1 98.12 84 SER A N 1
ATOM 656 C CA . SER A 1 84 ? -1.541 -22.266 -0.487 1 98.12 84 SER A CA 1
ATOM 657 C C . SER A 1 84 ? -2.529 -23.375 -0.86 1 98.12 84 SER A C 1
ATOM 659 O O . SER A 1 84 ? -2.938 -24.172 -0.006 1 98.12 84 SER A O 1
ATOM 661 N N . VAL A 1 85 ? -2.893 -23.391 -2.123 1 98 85 VAL A N 1
ATOM 662 C CA . VAL A 1 85 ? -3.861 -24.391 -2.566 1 98 85 VAL A CA 1
ATOM 663 C C . VAL A 1 85 ? -3.309 -25.141 -3.773 1 98 85 VAL A C 1
ATOM 665 O O . VAL A 1 85 ? -2.482 -24.609 -4.52 1 98 85 VAL A O 1
ATOM 668 N N . ARG A 1 86 ? -3.736 -26.406 -3.898 1 95.94 86 ARG A N 1
ATOM 669 C CA . ARG A 1 86 ? -3.535 -27.172 -5.121 1 95.94 86 ARG A CA 1
ATOM 670 C C . ARG A 1 86 ? -4.785 -27.141 -5.996 1 95.94 86 ARG A C 1
ATOM 672 O O . ARG A 1 86 ? -5.738 -27.891 -5.746 1 95.94 86 ARG A O 1
ATOM 679 N N . ASP A 1 87 ? -4.793 -26.297 -6.926 1 96.19 87 ASP A N 1
ATOM 680 C CA . ASP A 1 87 ? -5.914 -26.094 -7.84 1 96.19 87 ASP A CA 1
ATOM 681 C C . ASP A 1 87 ? -5.43 -25.938 -9.281 1 96.19 87 ASP A C 1
ATOM 683 O O . ASP A 1 87 ? -5.305 -24.828 -9.781 1 96.19 87 ASP A O 1
ATOM 687 N N . PRO A 1 88 ? -5.23 -27.094 -9.953 1 95.75 88 PRO A N 1
ATOM 688 C CA . PRO A 1 88 ? -4.672 -27.031 -11.305 1 95.75 88 PRO A CA 1
ATOM 689 C C . PRO A 1 88 ? -5.535 -26.203 -12.266 1 95.75 88 PRO A C 1
ATOM 691 O O . PRO A 1 88 ? -5.008 -25.578 -13.188 1 95.75 88 PRO A O 1
ATOM 694 N N . ALA A 1 89 ? -6.812 -26.25 -12.102 1 96.94 89 ALA A N 1
ATOM 695 C CA . ALA A 1 89 ? -7.703 -25.5 -12.984 1 96.94 89 ALA A CA 1
ATOM 696 C C . ALA A 1 89 ? -7.484 -24 -12.828 1 96.94 89 ALA A C 1
ATOM 698 O O . ALA A 1 89 ? -7.352 -23.281 -13.828 1 96.94 89 ALA A O 1
ATOM 699 N N . LYS A 1 90 ? -7.43 -23.469 -11.578 1 97.5 90 LYS A N 1
ATOM 700 C CA . LYS A 1 90 ? -7.191 -22.047 -11.336 1 97.5 90 LYS A CA 1
ATOM 701 C C . LYS A 1 90 ? -5.785 -21.641 -11.758 1 97.5 90 LYS A C 1
ATOM 703 O O . LYS A 1 90 ? -5.582 -20.562 -12.305 1 97.5 90 LYS A O 1
ATOM 708 N N . LEU A 1 91 ? -4.859 -22.5 -11.438 1 97 91 LEU A N 1
ATOM 709 C CA . LEU A 1 91 ? -3.498 -22.188 -11.859 1 97 91 LEU A CA 1
ATOM 710 C C . LEU A 1 91 ? -3.418 -22.062 -13.375 1 97 91 LEU A C 1
ATOM 712 O O . LEU A 1 91 ? -2.756 -21.156 -13.883 1 97 91 LEU A O 1
ATOM 716 N N . ASP A 1 92 ? -4.055 -23 -14.109 1 96.38 92 ASP A N 1
ATOM 717 C CA . ASP A 1 92 ? -4.086 -22.922 -15.562 1 96.38 92 ASP A CA 1
ATOM 718 C C . ASP A 1 92 ? -4.742 -21.625 -16.031 1 96.38 92 ASP A C 1
ATOM 720 O O . ASP A 1 92 ? -4.277 -21 -17 1 96.38 92 ASP A O 1
ATOM 724 N N . GLU A 1 93 ? -5.797 -21.266 -15.391 1 96.81 93 GLU A N 1
ATOM 725 C CA . GLU A 1 93 ? -6.551 -20.062 -15.734 1 96.81 93 GLU A CA 1
ATOM 726 C C . GLU A 1 93 ? -5.68 -18.812 -15.617 1 96.81 93 GLU A C 1
ATOM 728 O O . GLU A 1 93 ? -5.789 -17.891 -16.438 1 96.81 93 GLU A O 1
ATOM 733 N N . TYR A 1 94 ? -4.824 -18.734 -14.625 1 95 94 TYR A N 1
ATOM 734 C CA . TYR A 1 94 ? -4.086 -17.516 -14.305 1 95 94 TYR A CA 1
ATOM 735 C C . TYR A 1 94 ? -2.674 -17.578 -14.875 1 95 94 TYR A C 1
ATOM 737 O O . TYR A 1 94 ? -1.953 -16.578 -14.867 1 95 94 TYR A O 1
ATOM 745 N N . TRP A 1 95 ? -2.295 -18.703 -15.391 1 94.44 95 TRP A N 1
ATOM 746 C CA . TRP A 1 95 ? -0.944 -18.875 -15.914 1 94.44 95 TRP A CA 1
ATOM 747 C C . TRP A 1 95 ? -0.715 -18.016 -17.156 1 94.44 95 TRP A C 1
ATOM 749 O O . TRP A 1 95 ? -1.586 -17.922 -18.016 1 94.44 95 TRP A O 1
ATOM 759 N N . ASN A 1 96 ? 0.371 -17.344 -17.172 1 90.75 96 ASN A N 1
ATOM 760 C CA . ASN A 1 96 ? 0.751 -16.484 -18.297 1 90.75 96 ASN A CA 1
ATOM 761 C C . ASN A 1 96 ? 2.266 -16.453 -18.484 1 90.75 96 ASN A C 1
ATOM 763 O O . ASN A 1 96 ? 2.998 -17.172 -17.797 1 90.75 96 ASN A O 1
ATOM 767 N N . ARG A 1 97 ? 2.629 -15.781 -19.453 1 87.25 97 ARG A N 1
ATOM 768 C CA . ARG A 1 97 ? 4.043 -15.766 -19.828 1 87.25 97 ARG A CA 1
ATOM 769 C C . ARG A 1 97 ? 4.895 -15.227 -18.672 1 87.25 97 ARG A C 1
ATOM 771 O O . ARG A 1 97 ? 6.016 -15.695 -18.453 1 87.25 97 ARG A O 1
ATOM 778 N N . PHE A 1 98 ? 4.402 -14.359 -17.938 1 83.06 98 PHE A N 1
ATOM 779 C CA . PHE A 1 98 ? 5.164 -13.75 -16.859 1 83.06 98 PHE A CA 1
ATOM 780 C C . PHE A 1 98 ? 5.328 -14.727 -15.695 1 83.06 98 PHE A C 1
ATOM 782 O O . PHE A 1 98 ? 6.434 -14.906 -15.18 1 83.06 98 PHE A O 1
ATOM 789 N N . ALA A 1 99 ? 4.23 -15.344 -15.281 1 83.12 99 ALA A N 1
ATOM 790 C CA . ALA A 1 99 ? 4.34 -16.391 -14.266 1 83.12 99 ALA A CA 1
ATOM 791 C C . ALA A 1 99 ? 5.266 -17.5 -14.734 1 83.12 99 ALA A C 1
ATOM 793 O O . ALA A 1 99 ? 6.07 -18.031 -13.953 1 83.12 99 ALA A O 1
ATOM 794 N N . GLY A 1 100 ? 5.191 -17.891 -15.992 1 84.62 100 GLY A N 1
ATOM 795 C CA . GLY A 1 100 ? 5.961 -18.984 -16.562 1 84.62 100 GLY A CA 1
ATOM 796 C C . GLY A 1 100 ? 7.449 -18.703 -16.625 1 84.62 100 GLY A C 1
ATOM 797 O O . GLY A 1 100 ? 8.258 -19.625 -16.734 1 84.62 100 GLY A O 1
ATOM 798 N N . ALA A 1 101 ? 7.832 -17.516 -16.578 1 82.31 101 ALA A N 1
ATOM 799 C CA . ALA A 1 101 ? 9.242 -17.141 -16.688 1 82.31 101 ALA A CA 1
ATOM 800 C C . ALA A 1 101 ? 10.016 -17.578 -15.445 1 82.31 101 ALA A C 1
ATOM 802 O O . ALA A 1 101 ? 11.25 -17.656 -15.477 1 82.31 101 ALA A O 1
ATOM 803 N N . TRP A 1 102 ? 9.266 -17.906 -14.305 1 81.88 102 TRP A N 1
ATOM 804 C CA . TRP A 1 102 ? 9.898 -18.156 -13.016 1 81.88 102 TRP A CA 1
ATOM 805 C C . TRP A 1 102 ? 10.055 -19.656 -12.773 1 81.88 102 TRP A C 1
ATOM 807 O O . TRP A 1 102 ? 10.766 -20.078 -11.859 1 81.88 102 TRP A O 1
ATOM 817 N N . PHE A 1 103 ? 9.414 -20.344 -13.617 1 89 103 PHE A N 1
ATOM 818 C CA . PHE A 1 103 ? 9.281 -21.766 -13.281 1 89 103 PHE A CA 1
ATOM 819 C C . PHE A 1 103 ? 9.508 -22.625 -14.516 1 89 103 PHE A C 1
ATOM 821 O O . PHE A 1 103 ? 9.484 -22.125 -15.641 1 89 103 PHE A O 1
ATOM 828 N N . ASP A 1 104 ? 9.836 -23.859 -14.195 1 90.25 104 ASP A N 1
ATOM 829 C CA . ASP A 1 104 ? 9.883 -24.859 -15.258 1 90.25 104 ASP A CA 1
ATOM 830 C C . ASP A 1 104 ? 8.492 -25.406 -15.562 1 90.25 104 ASP A C 1
ATOM 832 O O . ASP A 1 104 ? 8.203 -26.578 -15.281 1 90.25 104 ASP A O 1
ATOM 836 N N . GLY A 1 105 ? 7.609 -24.469 -16.078 1 90.44 105 GLY A N 1
ATOM 837 C CA . GLY A 1 105 ? 6.227 -24.797 -16.375 1 90.44 105 GLY A CA 1
ATOM 838 C C . GLY A 1 105 ? 5.324 -24.781 -15.164 1 90.44 105 GLY A C 1
ATOM 839 O O . GLY A 1 105 ? 5.789 -24.547 -14.039 1 90.44 105 GLY A O 1
ATOM 840 N N . LYS A 1 106 ? 3.973 -25.062 -15.344 1 91.12 106 LYS A N 1
ATOM 841 C CA . LYS A 1 106 ? 2.955 -24.984 -14.305 1 91.12 106 LYS A CA 1
ATOM 842 C C . LYS A 1 106 ? 3.088 -26.156 -13.32 1 91.12 106 LYS A C 1
ATOM 844 O O . LYS A 1 106 ? 2.629 -26.062 -12.18 1 91.12 106 LYS A O 1
ATOM 849 N N . ASP A 1 107 ? 3.711 -27.219 -13.742 1 91.44 107 ASP A N 1
ATOM 850 C CA . ASP A 1 107 ? 3.83 -28.406 -12.906 1 91.44 107 ASP A CA 1
ATOM 851 C C . ASP A 1 107 ? 5.098 -28.359 -12.055 1 91.44 107 ASP A C 1
ATOM 853 O O . ASP A 1 107 ? 5.383 -29.281 -11.297 1 91.44 107 ASP A O 1
ATOM 857 N N . ASP A 1 108 ? 5.859 -27.297 -12.188 1 93.81 108 ASP A N 1
ATOM 858 C CA . ASP A 1 108 ? 7.031 -27.094 -11.336 1 93.81 108 ASP A CA 1
ATOM 859 C C . ASP A 1 108 ? 6.652 -27.172 -9.859 1 93.81 108 ASP A C 1
ATOM 861 O O . ASP A 1 108 ? 5.715 -26.5 -9.414 1 93.81 108 ASP A O 1
ATOM 865 N N . PRO A 1 109 ? 7.32 -28.047 -9.094 1 93.56 109 PRO A N 1
ATOM 866 C CA . PRO A 1 109 ? 6.957 -28.25 -7.691 1 93.56 109 PRO A CA 1
ATOM 867 C C . PRO A 1 109 ? 7.168 -27 -6.836 1 93.56 109 PRO A C 1
ATOM 869 O O . PRO A 1 109 ? 6.703 -26.938 -5.695 1 93.56 109 PRO A O 1
ATOM 872 N N . ASN A 1 110 ? 7.852 -26.016 -7.336 1 92.94 110 ASN A N 1
ATOM 873 C CA . ASN A 1 110 ? 8.109 -24.797 -6.578 1 92.94 110 ASN A CA 1
ATOM 874 C C . ASN A 1 110 ? 6.977 -23.781 -6.738 1 92.94 110 ASN A C 1
ATOM 876 O O . ASN A 1 110 ? 6.906 -22.797 -5.996 1 92.94 110 ASN A O 1
ATOM 880 N N . VAL A 1 111 ? 6.121 -24.078 -7.734 1 93.81 111 VAL A N 1
ATOM 881 C CA . VAL A 1 111 ? 4.996 -23.156 -7.926 1 93.81 111 VAL A CA 1
ATOM 882 C C . VAL A 1 111 ? 4.055 -23.234 -6.73 1 93.81 111 VAL A C 1
ATOM 884 O O . VAL A 1 111 ? 3.691 -24.328 -6.289 1 93.81 111 VAL A O 1
ATOM 887 N N . GLU A 1 112 ? 3.721 -22.062 -6.188 1 94.19 112 GLU A N 1
ATOM 888 C CA . GLU A 1 112 ? 2.701 -21.938 -5.145 1 94.19 112 GLU A CA 1
ATOM 889 C C . GLU A 1 112 ? 1.561 -21.031 -5.586 1 94.19 112 GLU A C 1
ATOM 891 O O . GLU A 1 112 ? 1.795 -19.906 -6.02 1 94.19 112 GLU A O 1
ATOM 896 N N . LEU A 1 113 ? 0.411 -21.578 -5.586 1 97.44 113 LEU A N 1
ATOM 897 C CA . LEU A 1 113 ? -0.798 -20.781 -5.742 1 97.44 113 LEU A CA 1
ATOM 898 C C . LEU A 1 113 ? -1.404 -20.438 -4.387 1 97.44 113 LEU A C 1
ATOM 900 O O . LEU A 1 113 ? -1.788 -21.344 -3.629 1 97.44 113 LEU A O 1
ATOM 904 N N . ILE A 1 114 ? -1.437 -19.172 -4.102 1 98.25 114 ILE A N 1
ATOM 905 C CA . ILE A 1 114 ? -2.014 -18.719 -2.844 1 98.25 114 ILE A CA 1
ATOM 906 C C . ILE A 1 114 ? -3.434 -18.203 -3.08 1 98.25 114 ILE A C 1
ATOM 908 O O . ILE A 1 114 ? -3.668 -17.406 -3.994 1 98.25 114 ILE A O 1
ATOM 912 N N . ARG A 1 115 ? -4.355 -18.719 -2.35 1 98.75 115 ARG A N 1
ATOM 913 C CA . ARG A 1 115 ? -5.715 -18.188 -2.316 1 98.75 115 ARG A CA 1
ATOM 914 C C . ARG A 1 115 ? -5.949 -17.359 -1.052 1 98.75 115 ARG A C 1
ATOM 916 O O . ARG A 1 115 ? -5.641 -17.812 0.053 1 98.75 115 ARG A O 1
ATOM 923 N N . MET A 1 116 ? -6.438 -16.188 -1.144 1 98.75 116 MET A N 1
ATOM 924 C CA . MET A 1 116 ? -6.844 -15.336 -0.028 1 98.75 116 MET A CA 1
ATOM 925 C C . MET A 1 116 ? -8.359 -15.133 -0.024 1 98.75 116 MET A C 1
ATOM 927 O O . MET A 1 116 ? -8.891 -14.422 -0.874 1 98.75 116 MET A O 1
ATOM 931 N N . ASP A 1 117 ? -9.023 -15.758 0.929 1 98.56 117 ASP A N 1
ATOM 932 C CA . ASP A 1 117 ? -10.453 -15.531 1.115 1 98.56 117 ASP A CA 1
ATOM 933 C C . ASP A 1 117 ? -10.711 -14.211 1.846 1 98.56 117 ASP A C 1
ATOM 935 O O . ASP A 1 117 ? -10.305 -14.047 2.998 1 98.56 117 ASP A O 1
ATOM 939 N N . LEU A 1 118 ? -11.398 -13.297 1.108 1 98.31 118 LEU A N 1
ATOM 940 C CA . LEU A 1 118 ? -11.562 -11.953 1.647 1 98.31 118 LEU A CA 1
ATOM 941 C C . LEU A 1 118 ? -12.594 -11.938 2.773 1 98.31 118 LEU A C 1
ATOM 943 O O . LEU A 1 118 ? -13.633 -12.594 2.682 1 98.31 118 LEU A O 1
ATOM 947 N N . THR A 1 119 ? -12.32 -11.266 3.877 1 97.81 119 THR A N 1
ATOM 948 C CA . THR A 1 119 ? -13.234 -11.125 5.004 1 97.81 119 THR A CA 1
ATOM 949 C C . THR A 1 119 ? -13.82 -9.719 5.055 1 97.81 119 THR A C 1
ATOM 951 O O . THR A 1 119 ? -15.023 -9.547 5.25 1 97.81 119 THR A O 1
ATOM 954 N N . GLU A 1 120 ? -13.047 -8.695 4.867 1 96.94 120 GLU A N 1
ATOM 955 C CA . GLU A 1 120 ? -13.484 -7.305 4.867 1 96.94 120 GLU A CA 1
ATOM 956 C C . GLU A 1 120 ? -12.5 -6.414 4.117 1 96.94 120 GLU A C 1
ATOM 958 O O . GLU A 1 120 ? -11.352 -6.809 3.883 1 96.94 120 GLU A O 1
ATOM 963 N N . ALA A 1 121 ? -12.961 -5.309 3.686 1 96.5 121 ALA A N 1
ATOM 964 C CA . ALA A 1 121 ? -12.133 -4.312 3.016 1 96.5 121 ALA A CA 1
ATOM 965 C C . ALA A 1 121 ? -12.594 -2.898 3.355 1 96.5 121 ALA A C 1
ATOM 967 O O . ALA A 1 121 ? -13.797 -2.629 3.424 1 96.5 121 ALA A O 1
ATOM 968 N N . GLU A 1 122 ? -11.688 -2.055 3.727 1 94.62 122 GLU A N 1
ATOM 969 C CA . GLU A 1 122 ? -11.914 -0.613 3.719 1 94.62 122 GLU A CA 1
ATOM 970 C C . GLU A 1 122 ? -11.398 0.018 2.426 1 94.62 122 GLU A C 1
ATOM 972 O O . GLU A 1 122 ? -10.25 -0.197 2.039 1 94.62 122 GLU A O 1
ATOM 977 N N . VAL A 1 123 ? -12.305 0.745 1.732 1 92.94 123 VAL A N 1
ATOM 978 C CA . VAL A 1 123 ? -12.023 1.162 0.362 1 92.94 123 VAL A CA 1
ATOM 979 C C . VAL A 1 123 ? -12.281 2.66 0.216 1 92.94 123 VAL A C 1
ATOM 981 O O . VAL A 1 123 ? -13.281 3.18 0.719 1 92.94 123 VAL A O 1
ATOM 984 N N . TRP A 1 124 ? -11.336 3.34 -0.391 1 91.12 124 TRP A N 1
ATOM 985 C CA . TRP A 1 124 ? -11.445 4.738 -0.799 1 91.12 124 TRP A CA 1
ATOM 986 C C . TRP A 1 124 ? -11.398 4.863 -2.318 1 91.12 124 TRP A C 1
ATOM 988 O O . TRP A 1 124 ? -10.43 4.441 -2.957 1 91.12 124 TRP A O 1
ATOM 998 N N . LEU A 1 125 ? -12.43 5.391 -2.918 1 87.69 125 LEU A N 1
ATOM 999 C CA . LEU A 1 125 ? -12.508 5.629 -4.355 1 87.69 125 LEU A CA 1
ATOM 1000 C C . LEU A 1 125 ? -12.641 7.117 -4.652 1 87.69 125 LEU A C 1
ATOM 1002 O O . LEU A 1 125 ? -13.375 7.832 -3.965 1 87.69 125 LEU A O 1
ATOM 1006 N N . THR A 1 126 ? -11.766 7.578 -5.578 1 80.44 126 THR A N 1
ATOM 1007 C CA . THR A 1 126 ? -11.883 8.984 -5.945 1 80.44 126 THR A CA 1
ATOM 1008 C C . THR A 1 126 ? -12.188 9.133 -7.434 1 80.44 126 THR A C 1
ATOM 1010 O O . THR A 1 126 ? -11.953 8.211 -8.219 1 80.44 126 THR A O 1
ATOM 1013 N N . ASP A 1 127 ? -12.859 10.133 -7.832 1 71.38 127 ASP A N 1
ATOM 1014 C CA . ASP A 1 127 ? -13.117 10.438 -9.234 1 71.38 127 ASP A CA 1
ATOM 1015 C C . ASP A 1 127 ? -11.922 11.125 -9.883 1 71.38 127 ASP A C 1
ATOM 1017 O O . ASP A 1 127 ? -12.055 11.758 -10.93 1 71.38 127 ASP A O 1
ATOM 1021 N N . GLY A 1 128 ? -10.703 10.883 -9.367 1 60.94 128 GLY A N 1
ATOM 1022 C CA . GLY A 1 128 ? -9.516 11.453 -9.977 1 60.94 128 GLY A CA 1
ATOM 1023 C C . GLY A 1 128 ? -8.992 12.672 -9.227 1 60.94 128 GLY A C 1
ATOM 1024 O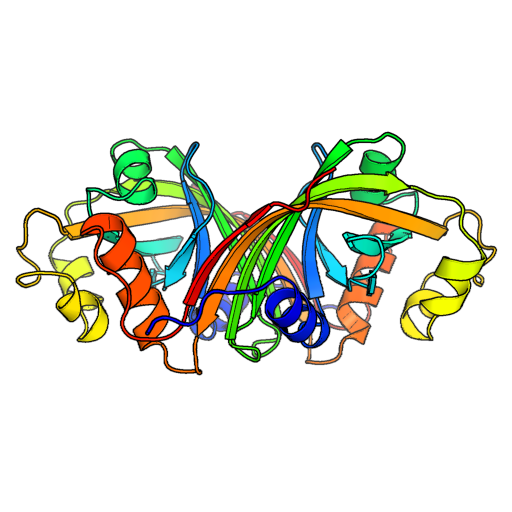 O . GLY A 1 128 ? -7.867 13.117 -9.469 1 60.94 128 GLY A O 1
ATOM 1025 N N . ASN A 1 129 ? -9.867 13.383 -8.477 1 55 129 ASN A N 1
ATOM 1026 C CA . ASN A 1 129 ? -9.422 14.656 -7.926 1 55 129 ASN A CA 1
ATOM 1027 C C . ASN A 1 129 ? -8.805 14.484 -6.539 1 55 129 ASN A C 1
ATOM 1029 O O . ASN A 1 129 ? -9.281 13.672 -5.742 1 55 129 ASN A O 1
ATOM 1033 N N . ALA A 1 130 ? -7.535 14.75 -6.359 1 57.06 130 ALA A N 1
ATOM 1034 C CA . ALA A 1 130 ? -6.754 14.797 -5.121 1 57.06 130 ALA A CA 1
ATOM 1035 C C . ALA A 1 130 ? -7.59 15.352 -3.969 1 57.06 130 ALA A C 1
ATOM 1037 O O . ALA A 1 130 ? -7.383 14.977 -2.812 1 57.06 130 ALA A O 1
ATOM 1038 N N . LYS A 1 131 ? -8.609 16.062 -4.32 1 65.06 131 LYS A N 1
ATOM 1039 C CA . LYS A 1 131 ? -9.445 16.672 -3.305 1 65.06 131 LYS A CA 1
ATOM 1040 C C . LYS A 1 131 ? -10.133 15.625 -2.436 1 65.06 131 LYS A C 1
ATOM 1042 O O . LYS A 1 131 ? -10.461 15.891 -1.278 1 65.06 131 LYS A O 1
ATOM 1047 N N . PHE A 1 132 ? -10.211 14.477 -2.938 1 66.56 132 PHE A N 1
ATOM 1048 C CA . PHE A 1 132 ? -11.039 13.43 -2.344 1 66.56 132 PHE A CA 1
ATOM 1049 C C . PHE A 1 132 ? -10.438 12.953 -1.026 1 66.56 132 PHE A C 1
ATOM 1051 O O . PHE A 1 132 ? -11.133 12.906 -0.006 1 66.56 132 PHE A O 1
ATOM 1058 N N . LEU A 1 133 ? -9.023 12.617 -1.06 1 71 133 LEU A N 1
ATOM 1059 C CA . LEU A 1 133 ? -8.461 12.039 0.159 1 71 133 LEU A CA 1
ATOM 1060 C C . LEU A 1 133 ? -8.547 13.031 1.316 1 71 133 LEU A C 1
ATOM 1062 O O . LEU A 1 133 ? -8.766 12.633 2.463 1 71 133 LEU A O 1
ATOM 1066 N N . TYR A 1 134 ? -8.57 14.219 0.935 1 73.12 134 TYR A N 1
ATOM 1067 C CA . TYR A 1 134 ? -8.703 15.258 1.954 1 73.12 134 TYR A CA 1
ATOM 1068 C C . TYR A 1 134 ? -10.117 15.312 2.502 1 73.12 134 TYR A C 1
ATOM 1070 O O . TYR A 1 134 ? -10.32 15.406 3.715 1 73.12 134 TYR A O 1
ATOM 1078 N N . GLU A 1 135 ? -11.039 15.242 1.604 1 72.88 135 GLU A N 1
ATOM 1079 C CA . GLU A 1 135 ? -12.438 15.25 2.035 1 72.88 135 GLU A CA 1
ATOM 1080 C C . GLU A 1 135 ? -12.758 14.023 2.887 1 72.88 135 GLU A C 1
ATOM 1082 O O . GLU A 1 135 ? -13.539 14.109 3.838 1 72.88 135 GLU A O 1
ATOM 1087 N N . MET A 1 136 ? -12.133 12.984 2.607 1 72.12 136 MET A N 1
ATOM 1088 C CA . MET A 1 136 ? -12.352 11.758 3.361 1 72.12 136 MET A CA 1
ATOM 1089 C C . MET A 1 136 ? -11.789 11.875 4.773 1 72.12 136 MET A C 1
ATOM 1091 O O . MET A 1 136 ? -12.422 11.445 5.738 1 72.12 136 MET A O 1
ATOM 1095 N N . ALA A 1 137 ? -10.609 12.352 4.879 1 70.88 137 ALA A N 1
ATOM 1096 C CA . ALA A 1 137 ? -10.016 12.578 6.191 1 70.88 137 ALA A CA 1
ATOM 1097 C C . ALA A 1 137 ? -10.875 13.516 7.031 1 70.88 137 ALA A C 1
ATOM 1099 O O . ALA A 1 137 ? -11.094 13.266 8.219 1 70.88 137 ALA A O 1
ATOM 1100 N N . LYS A 1 138 ? -11.312 14.539 6.367 1 73.25 138 LYS A N 1
ATOM 1101 C CA . LYS A 1 138 ? -12.203 15.469 7.051 1 73.25 138 LYS A CA 1
ATOM 1102 C C . LYS A 1 138 ? -13.445 14.758 7.586 1 73.25 138 LYS A C 1
ATOM 1104 O O . LYS A 1 138 ? -13.867 15.008 8.719 1 73.25 138 LYS A O 1
ATOM 1109 N N . ALA A 1 139 ? -13.945 13.914 6.789 1 72.25 139 ALA A N 1
ATOM 1110 C CA . ALA A 1 139 ? -15.148 13.172 7.168 1 72.25 139 ALA A CA 1
ATOM 1111 C C . ALA A 1 139 ? -14.883 12.273 8.367 1 72.25 139 ALA A C 1
ATOM 1113 O O . ALA A 1 139 ? -15.75 12.102 9.227 1 72.25 139 ALA A O 1
ATOM 1114 N N . ASN A 1 140 ? -13.742 11.734 8.469 1 65.69 140 ASN A N 1
ATOM 1115 C CA . ASN A 1 140 ? -13.398 10.852 9.578 1 65.69 140 ASN A CA 1
ATOM 1116 C C . ASN A 1 140 ? -13.281 11.625 10.891 1 65.69 140 ASN A C 1
ATOM 1118 O O . ASN A 1 140 ? -13.383 11.039 11.969 1 65.69 140 ASN A O 1
ATOM 1122 N N . VAL A 1 141 ? -13.07 12.914 10.805 1 68.19 141 VAL A N 1
ATOM 1123 C CA . VAL A 1 141 ? -12.938 13.773 11.977 1 68.19 141 VAL A CA 1
ATOM 1124 C C . VAL A 1 141 ? -14.281 14.414 12.297 1 68.19 141 VAL A C 1
ATOM 1126 O O . VAL A 1 141 ? -14.68 14.477 13.461 1 68.19 141 VAL A O 1
ATOM 1129 N N . SER A 1 142 ? -15.008 14.805 11.297 1 70.44 142 SER A N 1
ATOM 1130 C CA . SER A 1 142 ? -16.234 15.562 11.516 1 70.44 142 SER A CA 1
ATOM 1131 C C . SER A 1 142 ? -17.453 14.648 11.555 1 70.44 142 SER A C 1
ATOM 1133 O O . SER A 1 142 ? -18.516 15.055 12.016 1 70.44 142 SER A O 1
ATOM 1135 N N . GLY A 1 143 ? -17.266 13.461 11.094 1 71.44 143 GLY A N 1
ATOM 1136 C CA . GLY A 1 143 ? -18.406 12.57 10.945 1 71.44 143 GLY A CA 1
ATOM 1137 C C . GLY A 1 143 ? -19.25 12.883 9.727 1 71.44 143 GLY A C 1
ATOM 1138 O O . GLY A 1 143 ? -20.219 12.18 9.438 1 71.44 143 GLY A O 1
ATOM 1139 N N . ALA A 1 144 ? -18.844 13.984 9.047 1 72.25 144 ALA A N 1
ATOM 1140 C CA . ALA A 1 144 ? -19.578 14.375 7.852 1 72.25 144 ALA A CA 1
ATOM 1141 C C . ALA A 1 144 ? -19.25 13.461 6.676 1 72.25 144 ALA A C 1
ATOM 1143 O O . ALA A 1 144 ? -18.203 12.805 6.668 1 72.25 144 ALA A O 1
ATOM 1144 N N . LYS A 1 145 ? -20.25 13.359 5.723 1 70.38 145 LYS A N 1
ATOM 1145 C CA . LYS A 1 145 ? -20.031 12.57 4.516 1 70.38 145 LYS A CA 1
ATOM 1146 C C . LYS A 1 145 ? -19.219 13.352 3.482 1 70.38 145 LYS A C 1
ATOM 1148 O O . LYS A 1 145 ? -19.531 14.5 3.18 1 70.38 145 LYS A O 1
ATOM 1153 N N . PRO A 1 146 ? -18.094 12.672 2.938 1 71.19 146 PRO A N 1
ATOM 1154 C CA . PRO A 1 146 ? -17.375 13.383 1.881 1 71.19 146 PRO A CA 1
ATOM 1155 C C . PRO A 1 146 ? -18.25 13.664 0.656 1 71.19 146 PRO A C 1
ATOM 1157 O O . PRO A 1 146 ? -19.125 12.859 0.319 1 71.19 146 PRO A O 1
ATOM 1160 N N . ASP A 1 147 ? -18 14.82 0.001 1 70.5 147 ASP A N 1
ATOM 1161 C CA . ASP A 1 147 ? -18.781 15.242 -1.155 1 70.5 147 ASP A CA 1
ATOM 1162 C C . ASP A 1 147 ? -18.234 14.641 -2.445 1 70.5 147 ASP A C 1
ATOM 1164 O O . ASP A 1 14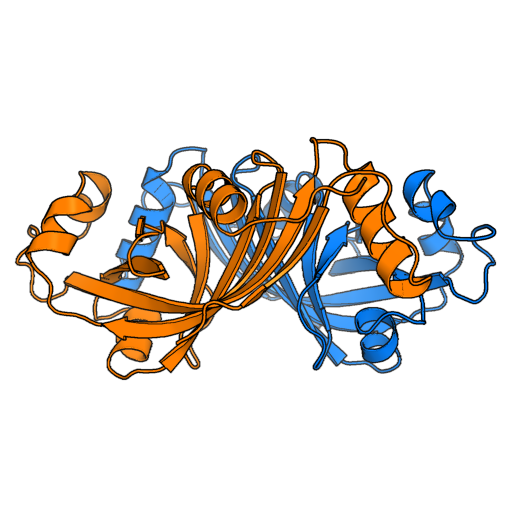7 ? -18.859 14.734 -3.5 1 70.5 147 ASP A O 1
ATOM 1168 N N . VAL A 1 148 ? -17.047 14.227 -2.346 1 72.5 148 VAL A N 1
ATOM 1169 C CA . VAL A 1 148 ? -16.422 13.664 -3.537 1 72.5 148 VAL A CA 1
ATOM 1170 C C . VAL A 1 148 ? -15.906 12.258 -3.236 1 72.5 148 VAL A C 1
ATOM 1172 O O . VAL A 1 148 ? -15.43 11.984 -2.131 1 72.5 148 VAL A O 1
ATOM 1175 N N . GLY A 1 149 ? -16.078 11.328 -4.25 1 77.25 149 GLY A N 1
ATOM 1176 C CA . GLY A 1 149 ? -15.594 9.969 -4.09 1 77.25 149 GLY A CA 1
ATOM 1177 C C . GLY A 1 149 ? -16.375 9.164 -3.072 1 77.25 149 GLY A C 1
ATOM 1178 O O . GLY A 1 149 ? -17.547 9.453 -2.822 1 77.25 149 GLY A O 1
ATOM 1179 N N . ALA A 1 150 ? -15.891 8.055 -2.705 1 78.31 150 ALA A N 1
ATOM 1180 C CA . ALA A 1 150 ? -16.594 7.184 -1.763 1 78.31 150 ALA A CA 1
ATOM 1181 C C . ALA A 1 150 ? -15.602 6.477 -0.835 1 78.31 150 ALA A C 1
ATOM 1183 O O . ALA A 1 150 ? -14.453 6.242 -1.206 1 78.31 150 ALA A O 1
ATOM 1184 N N . HIS A 1 151 ? -15.93 6.363 0.394 1 81.44 151 HIS A N 1
ATOM 1185 C CA . HIS A 1 151 ? -15.227 5.562 1.39 1 81.44 151 HIS A CA 1
ATOM 1186 C C . HIS A 1 151 ? -16.188 4.629 2.121 1 81.44 151 HIS A C 1
ATOM 1188 O O . HIS A 1 151 ? -17.203 5.074 2.668 1 81.44 151 HIS A O 1
ATOM 1194 N N . ASP A 1 152 ? -15.93 3.322 2.031 1 83.5 152 ASP A N 1
ATOM 1195 C CA . ASP A 1 152 ? -16.828 2.367 2.67 1 83.5 152 ASP A CA 1
ATOM 1196 C C . ASP A 1 152 ? -16.047 1.167 3.215 1 83.5 152 ASP A C 1
ATOM 1198 O O . ASP A 1 152 ? -14.898 0.95 2.852 1 83.5 152 ASP A O 1
ATOM 1202 N N . HIS A 1 153 ? -16.656 0.576 4.176 1 85.62 153 HIS A N 1
ATOM 1203 C CA . HIS A 1 153 ? -16.188 -0.701 4.711 1 85.62 153 HIS A CA 1
ATOM 1204 C C . HIS A 1 153 ? -17.062 -1.852 4.207 1 85.62 153 HIS A C 1
ATOM 1206 O O . HIS A 1 153 ? -18.266 -1.86 4.418 1 85.62 153 HIS A O 1
ATOM 1212 N N . LEU A 1 154 ? -16.406 -2.717 3.438 1 86.81 154 LEU A N 1
ATOM 1213 C CA . LEU A 1 154 ? -17.094 -3.902 2.934 1 86.81 154 LEU A CA 1
ATOM 1214 C C . LEU A 1 154 ? -16.812 -5.109 3.826 1 86.81 154 LEU A C 1
ATOM 1216 O O . LEU A 1 154 ? -15.695 -5.289 4.309 1 86.81 154 LEU A O 1
ATOM 1220 N N . ARG A 1 155 ? -17.875 -5.898 4.066 1 86.75 155 ARG A N 1
ATOM 1221 C CA . ARG A 1 155 ? -17.734 -7.191 4.734 1 86.75 155 ARG A CA 1
ATOM 1222 C C . ARG A 1 155 ? -18.156 -8.328 3.805 1 86.75 155 ARG A C 1
ATOM 1224 O O . ARG A 1 155 ? -19.25 -8.32 3.252 1 86.75 155 ARG A O 1
ATOM 1231 N N . PHE A 1 156 ? -17.172 -9.273 3.66 1 81.19 156 PHE A N 1
ATOM 1232 C CA . PHE A 1 156 ? -17.438 -10.375 2.748 1 81.19 156 PHE A CA 1
ATOM 1233 C C . PHE A 1 156 ? -17.875 -11.617 3.514 1 81.19 156 PHE A C 1
ATOM 1235 O O . PHE A 1 156 ? -17.375 -11.898 4.602 1 81.19 156 PHE A O 1
ATOM 1242 N N . ALA A 1 157 ? -19.078 -11.68 4.02 1 64.25 157 ALA A N 1
ATOM 1243 C CA . ALA A 1 157 ? -19.625 -12.797 4.781 1 64.25 157 ALA A CA 1
ATOM 1244 C C . ALA A 1 157 ? -18.906 -14.102 4.438 1 64.25 157 ALA A C 1
ATOM 1246 O O . ALA A 1 157 ? -18.625 -14.367 3.268 1 64.25 157 ALA A O 1
ATOM 1247 N N . ALA A 1 158 ? -18.203 -14.633 5.582 1 49.94 158 ALA A N 1
ATOM 1248 C CA . ALA A 1 158 ? -17.734 -16 5.434 1 49.94 158 ALA A CA 1
ATOM 1249 C C . ALA A 1 158 ? -18.906 -16.953 5.156 1 49.94 158 ALA A C 1
ATOM 1251 O O . ALA A 1 158 ? -20.016 -16.719 5.625 1 49.94 158 ALA A O 1
ATOM 1252 N N . MET B 1 1 ? 23.359 -4.449 -14.914 1 38.03 1 MET B N 1
ATOM 1253 C CA . MET B 1 1 ? 23.859 -3.877 -13.664 1 38.03 1 MET B CA 1
ATOM 1254 C C . MET B 1 1 ? 22.703 -3.346 -12.82 1 38.03 1 MET B C 1
ATOM 1256 O O . MET B 1 1 ? 21.969 -2.459 -13.25 1 38.03 1 MET B O 1
ATOM 1260 N N . HIS B 1 2 ? 21.797 -4.137 -12.195 1 53.59 2 HIS B N 1
ATOM 1261 C CA . HIS B 1 2 ? 20.625 -3.645 -11.477 1 53.59 2 HIS B CA 1
ATOM 1262 C C . HIS B 1 2 ? 20.984 -2.48 -10.562 1 53.59 2 HIS B C 1
ATOM 1264 O O . HIS B 1 2 ? 21.922 -2.588 -9.75 1 53.59 2 HIS B O 1
ATOM 1270 N N . ASP B 1 3 ? 20.812 -1.247 -11.102 1 62.09 3 ASP B N 1
ATOM 1271 C CA . ASP B 1 3 ? 21.312 -0.017 -10.5 1 62.09 3 ASP B CA 1
ATOM 1272 C C . ASP B 1 3 ? 20.859 0.108 -9.047 1 62.09 3 ASP B C 1
ATOM 1274 O O . ASP B 1 3 ? 19.75 -0.28 -8.711 1 62.09 3 ASP B O 1
ATOM 1278 N N . LYS B 1 4 ? 21.812 -0.018 -8.109 1 79.88 4 LYS B N 1
ATOM 1279 C CA . LYS B 1 4 ? 21.641 0.222 -6.68 1 79.88 4 LYS B CA 1
ATOM 1280 C C . LYS B 1 4 ? 20.734 1.415 -6.426 1 79.88 4 LYS B C 1
ATOM 1282 O O . LYS B 1 4 ? 20.859 2.453 -7.074 1 79.88 4 LYS B O 1
ATOM 1287 N N . ILE B 1 5 ? 19.625 1.076 -5.719 1 86.31 5 ILE B N 1
ATOM 1288 C CA . ILE B 1 5 ? 18.766 2.182 -5.324 1 86.31 5 ILE B CA 1
ATOM 1289 C C . ILE B 1 5 ? 19.469 3.025 -4.258 1 86.31 5 ILE B C 1
ATOM 1291 O O . ILE B 1 5 ? 19.781 2.527 -3.174 1 86.31 5 ILE B O 1
ATOM 1295 N N . THR B 1 6 ? 19.719 4.223 -4.59 1 90.12 6 THR B N 1
ATOM 1296 C CA . THR B 1 6 ? 20.328 5.148 -3.635 1 90.12 6 THR B CA 1
ATOM 1297 C C . THR B 1 6 ? 19.25 5.934 -2.891 1 90.12 6 THR B C 1
ATOM 1299 O O . THR B 1 6 ? 18.078 5.922 -3.285 1 90.12 6 THR B O 1
ATOM 1302 N N . GLU B 1 7 ? 19.672 6.52 -1.811 1 91.88 7 GLU B N 1
ATOM 1303 C CA . GLU B 1 7 ? 18.75 7.395 -1.101 1 91.88 7 GLU B CA 1
ATOM 1304 C C . GLU B 1 7 ? 18.219 8.5 -2.012 1 91.88 7 GLU B C 1
ATOM 1306 O O . GLU B 1 7 ? 17.047 8.859 -1.946 1 91.88 7 GLU B O 1
ATOM 1311 N N . GLU B 1 8 ? 19.094 8.961 -2.838 1 91.5 8 GLU B N 1
ATOM 1312 C CA . GLU B 1 8 ? 18.719 10.023 -3.768 1 91.5 8 GLU B CA 1
ATOM 1313 C C . GLU B 1 8 ? 17.609 9.562 -4.703 1 91.5 8 GLU B C 1
ATOM 1315 O O . GLU B 1 8 ? 16.609 10.258 -4.871 1 91.5 8 GLU B O 1
ATOM 1320 N N . THR B 1 9 ? 17.797 8.414 -5.32 1 88.44 9 THR B N 1
ATOM 1321 C CA . THR B 1 9 ? 16.781 7.906 -6.238 1 88.44 9 THR B CA 1
ATOM 1322 C C . THR B 1 9 ? 15.484 7.605 -5.492 1 88.44 9 THR B C 1
ATOM 1324 O O . THR B 1 9 ? 14.398 7.816 -6.027 1 88.44 9 THR B O 1
ATOM 1327 N N . PHE B 1 10 ? 15.648 7.117 -4.254 1 93.38 10 PHE B N 1
ATOM 1328 C CA . PHE B 1 10 ? 14.484 6.871 -3.402 1 93.38 10 PHE B CA 1
ATOM 1329 C C . PHE B 1 10 ? 13.664 8.141 -3.227 1 93.38 10 PHE B C 1
ATOM 1331 O O . PHE B 1 10 ? 12.461 8.148 -3.49 1 93.38 10 PHE B O 1
ATOM 1338 N N . TRP B 1 11 ? 14.297 9.227 -2.887 1 94.12 11 TRP B N 1
ATOM 1339 C CA . TRP B 1 11 ? 13.602 10.477 -2.611 1 94.12 11 TRP B CA 1
ATOM 1340 C C . TRP B 1 11 ? 13.008 11.062 -3.889 1 94.12 11 TRP B C 1
ATOM 1342 O O . TRP B 1 11 ? 11.922 11.656 -3.863 1 94.12 11 TRP B O 1
ATOM 1352 N N . LYS B 1 12 ? 13.68 10.922 -4.938 1 91.25 12 LYS B N 1
ATOM 1353 C CA . LYS B 1 12 ? 13.164 11.414 -6.215 1 91.25 12 LYS B CA 1
ATOM 1354 C C . LYS B 1 12 ? 11.859 10.719 -6.59 1 91.25 12 LYS B C 1
ATOM 1356 O O . LYS B 1 12 ? 10.891 11.375 -6.969 1 91.25 12 LYS B O 1
ATOM 1361 N N . HIS B 1 13 ? 11.844 9.391 -6.445 1 89.38 13 HIS B N 1
ATOM 1362 C CA . HIS B 1 13 ? 10.633 8.641 -6.762 1 89.38 13 HIS B CA 1
ATOM 1363 C C . HIS B 1 13 ? 9.508 8.984 -5.793 1 89.38 13 HIS B C 1
ATOM 1365 O O . HIS B 1 13 ? 8.359 9.148 -6.203 1 89.38 13 HIS B O 1
ATOM 1371 N N . LEU B 1 14 ? 9.875 9.094 -4.535 1 92.19 14 LEU B N 1
ATOM 1372 C CA . LEU B 1 14 ? 8.867 9.367 -3.523 1 92.19 14 LEU B CA 1
ATOM 1373 C C . LEU B 1 14 ? 8.227 10.734 -3.75 1 92.19 14 LEU B C 1
ATOM 1375 O O . LEU B 1 14 ? 7.039 10.922 -3.49 1 92.19 14 LEU B O 1
ATOM 1379 N N . GLU B 1 15 ? 8.992 11.656 -4.195 1 89.69 15 GLU B N 1
ATOM 1380 C CA . GLU B 1 15 ? 8.469 12.992 -4.48 1 89.69 15 GLU B CA 1
ATOM 1381 C C . GLU B 1 15 ? 7.418 12.945 -5.582 1 89.69 15 GLU B C 1
ATOM 1383 O O . GLU B 1 15 ? 6.473 13.742 -5.574 1 89.69 15 GLU B O 1
ATOM 1388 N N . ASP B 1 16 ? 7.555 12.031 -6.484 1 89.31 16 ASP B N 1
ATOM 1389 C CA . ASP B 1 16 ? 6.617 11.906 -7.598 1 89.31 16 ASP B CA 1
ATOM 1390 C C . ASP B 1 16 ? 5.34 11.195 -7.168 1 89.31 16 ASP B C 1
ATOM 1392 O O . ASP B 1 16 ? 4.301 11.32 -7.816 1 89.31 16 ASP B O 1
ATOM 1396 N N . VAL B 1 17 ? 5.555 10.422 -6.082 1 89.75 17 VAL B N 1
ATOM 1397 C CA . VAL B 1 17 ? 4.383 9.742 -5.535 1 89.75 17 VAL B CA 1
ATOM 1398 C C . VAL B 1 17 ? 3.598 10.703 -4.648 1 89.75 17 VAL B C 1
ATOM 1400 O O . VAL B 1 17 ? 4.18 11.406 -3.814 1 89.75 17 VAL B O 1
ATOM 1403 N N . ARG B 1 18 ? 2.293 10.844 -4.711 1 83.19 18 ARG B N 1
ATOM 1404 C CA . ARG B 1 18 ? 1.512 11.844 -3.994 1 83.19 18 ARG B CA 1
ATOM 1405 C C . ARG B 1 18 ? 0.926 11.266 -2.709 1 83.19 18 ARG B C 1
ATOM 1407 O O . ARG B 1 18 ? 0.711 12 -1.738 1 83.19 18 ARG B O 1
ATOM 1414 N N . GLU B 1 19 ? 0.701 10.062 -2.736 1 91.38 19 GLU B N 1
ATOM 1415 C CA . GLU B 1 19 ? -0.01 9.484 -1.603 1 91.38 19 GLU B CA 1
ATOM 1416 C C . GLU B 1 19 ? 0.383 8.023 -1.396 1 91.38 19 GLU B C 1
ATOM 1418 O O . GLU B 1 19 ? 0.85 7.359 -2.326 1 91.38 19 GLU B O 1
ATOM 1423 N N . GLY B 1 20 ? 0.238 7.527 -0.225 1 94.81 20 GLY B N 1
ATOM 1424 C CA . GLY B 1 20 ? 0.359 6.137 0.188 1 94.81 20 GLY B CA 1
ATOM 1425 C C . GLY B 1 20 ? -0.573 5.77 1.327 1 94.81 20 GLY B C 1
ATOM 1426 O O . GLY B 1 20 ? -1.549 6.477 1.591 1 94.81 20 GLY B O 1
ATOM 1427 N N . MET B 1 21 ? -0.368 4.609 1.902 1 97.38 21 MET B N 1
ATOM 1428 C CA . MET B 1 21 ? -1.125 4.117 3.051 1 97.38 21 MET B CA 1
ATOM 1429 C C . MET B 1 21 ? -0.282 4.172 4.32 1 97.38 21 MET B C 1
ATOM 1431 O O . MET B 1 21 ? 0.755 3.512 4.41 1 97.38 21 MET B O 1
ATOM 1435 N N . LEU B 1 22 ? -0.751 4.965 5.328 1 97.62 22 LEU B N 1
ATOM 1436 C CA . LEU B 1 22 ? 0.009 5.164 6.559 1 97.62 22 LEU B CA 1
ATOM 1437 C C . LEU B 1 22 ? -0.662 4.457 7.73 1 97.62 22 LEU B C 1
ATOM 1439 O O . LEU B 1 22 ? -1.863 4.621 7.957 1 97.62 22 LEU B O 1
ATOM 1443 N N . ALA B 1 23 ? 0.027 3.664 8.43 1 98 23 ALA B N 1
ATOM 1444 C CA . ALA B 1 23 ? -0.347 3.117 9.734 1 98 23 ALA B CA 1
ATOM 1445 C C . ALA B 1 23 ? 0.594 3.613 10.828 1 98 23 ALA B C 1
ATOM 1447 O O . ALA B 1 23 ? 1.816 3.545 10.688 1 98 23 ALA B O 1
ATOM 1448 N N . VAL B 1 24 ? 0.041 4.133 11.844 1 98.25 24 VAL B N 1
ATOM 1449 C CA . VAL B 1 24 ? 0.799 4.582 13.008 1 98.25 24 VAL B CA 1
ATOM 1450 C C . VAL B 1 24 ? 0.394 3.771 14.234 1 98.25 24 VAL B C 1
ATOM 1452 O O . VAL B 1 24 ? -0.786 3.723 14.594 1 98.25 24 VAL B O 1
ATOM 1455 N N . GLY B 1 25 ? 1.432 3.145 14.898 1 97.38 25 GLY B N 1
ATOM 1456 C CA . GLY B 1 25 ? 1.103 2.291 16.031 1 97.38 25 GLY B CA 1
ATOM 1457 C C . GLY B 1 25 ? 0.037 1.26 15.703 1 97.38 25 GLY B C 1
ATOM 1458 O O . GLY B 1 25 ? 0.156 0.522 14.719 1 97.38 25 GLY B O 1
ATOM 1459 N N . PRO B 1 26 ? -1.001 1.258 16.547 1 94.81 26 PRO B N 1
ATOM 1460 C CA . PRO B 1 26 ? -2.047 0.255 16.328 1 94.81 26 PRO B CA 1
ATOM 1461 C C . PRO B 1 26 ? -3.105 0.706 15.328 1 94.81 26 PRO B C 1
ATOM 1463 O O . PRO B 1 26 ? -4.062 -0.027 15.062 1 94.81 26 PRO B O 1
ATOM 1466 N N . SER B 1 27 ? -3.025 1.937 14.836 1 94.62 27 SER B N 1
ATOM 1467 C CA . SER B 1 27 ? -4.047 2.424 13.914 1 94.62 27 SER B CA 1
ATOM 1468 C C . SER B 1 27 ? -4.012 1.66 12.594 1 94.62 27 SER B C 1
ATOM 1470 O O . SER B 1 27 ? -2.951 1.189 12.172 1 94.62 27 SER B O 1
ATOM 1472 N N . ASN B 1 28 ? -5.125 1.543 11.977 1 94.62 28 ASN B N 1
ATOM 1473 C CA . ASN B 1 28 ? -5.176 0.987 10.625 1 94.62 28 ASN B CA 1
ATOM 1474 C C . ASN B 1 28 ? -4.551 1.933 9.602 1 94.62 28 ASN B C 1
ATOM 1476 O O . ASN B 1 28 ? -4.535 3.148 9.805 1 94.62 28 ASN B O 1
ATOM 1480 N N . ALA B 1 29 ? -4.004 1.318 8.602 1 96.44 29 ALA B N 1
ATOM 1481 C CA . ALA B 1 29 ? -3.48 2.145 7.52 1 96.44 29 ALA B CA 1
ATOM 1482 C C . ALA B 1 29 ? -4.594 2.941 6.848 1 96.44 29 ALA B C 1
ATOM 1484 O O . ALA B 1 29 ? -5.684 2.414 6.602 1 96.44 29 ALA B O 1
ATOM 1485 N N . VAL B 1 30 ? -4.371 4.145 6.602 1 93.94 30 VAL B N 1
ATOM 1486 C CA . VAL B 1 30 ? -5.289 5.031 5.895 1 93.94 30 VAL B CA 1
ATOM 1487 C C . VAL B 1 30 ? -4.543 5.773 4.785 1 93.94 30 VAL B C 1
ATOM 1489 O O . VAL B 1 30 ? -3.324 5.941 4.859 1 93.94 30 VAL B O 1
ATOM 1492 N N . PRO B 1 31 ? -5.258 6.148 3.725 1 93.75 31 PRO B N 1
ATOM 1493 C CA . PRO B 1 31 ? -4.57 6.938 2.701 1 93.75 31 PRO B CA 1
ATOM 1494 C C . PRO B 1 31 ? -4.125 8.305 3.213 1 93.75 31 PRO B C 1
ATOM 1496 O O . PRO B 1 31 ? -4.906 9.016 3.852 1 93.75 31 PRO B O 1
ATOM 1499 N N . MET B 1 32 ? -2.863 8.656 2.889 1 93.06 32 MET B N 1
ATOM 1500 C CA . MET B 1 32 ? -2.328 9.953 3.295 1 93.06 32 MET B CA 1
ATOM 1501 C C . MET B 1 32 ? -1.412 10.523 2.219 1 93.06 32 MET B C 1
ATOM 1503 O O . MET B 1 32 ? -0.645 9.789 1.595 1 93.06 32 MET B O 1
ATOM 1507 N N . THR B 1 33 ? -1.594 11.844 2.084 1 92.5 33 THR B N 1
ATOM 1508 C CA . THR B 1 33 ? -0.576 12.586 1.346 1 92.5 33 THR B CA 1
ATOM 1509 C C . THR B 1 33 ? 0.659 12.82 2.213 1 92.5 33 THR B C 1
ATOM 1511 O O . THR B 1 33 ? 0.541 13.156 3.393 1 92.5 33 THR B O 1
ATOM 1514 N N . HIS B 1 34 ? 1.799 12.594 1.619 1 94.81 34 HIS B N 1
ATOM 1515 C CA . HIS B 1 34 ? 3.031 12.812 2.367 1 94.81 34 HIS B CA 1
ATOM 1516 C C . HIS B 1 34 ? 3.781 14.031 1.836 1 94.81 34 HIS B C 1
ATOM 1518 O O . HIS B 1 34 ? 3.65 14.383 0.662 1 94.81 34 HIS B O 1
ATOM 1524 N N . TYR B 1 35 ? 4.492 14.664 2.695 1 96.25 35 TYR B N 1
ATOM 1525 C CA . TYR B 1 35 ? 5.477 15.695 2.373 1 96.25 35 TYR B CA 1
ATOM 1526 C C . TYR B 1 35 ? 6.879 15.266 2.779 1 96.25 35 TYR B C 1
ATOM 1528 O O . TYR B 1 35 ? 7.141 15.016 3.957 1 96.25 35 TYR B O 1
ATOM 1536 N N . ALA B 1 36 ? 7.738 15.164 1.797 1 96.62 36 ALA B N 1
ATOM 1537 C CA . ALA B 1 36 ? 9.055 14.57 2.02 1 96.62 36 ALA B CA 1
ATOM 1538 C C . ALA B 1 36 ? 10.062 15.625 2.457 1 96.62 36 ALA B C 1
ATOM 1540 O O . ALA B 1 36 ? 10.062 16.75 1.943 1 96.62 36 ALA B O 1
ATOM 1541 N N . ASP B 1 37 ? 10.852 15.305 3.41 1 96.62 37 ASP B N 1
ATOM 1542 C CA . ASP B 1 37 ? 12.016 16.078 3.826 1 96.62 37 ASP B CA 1
ATOM 1543 C C . ASP B 1 37 ? 13.281 15.219 3.781 1 96.62 37 ASP B C 1
ATOM 1545 O O . ASP B 1 37 ? 13.727 14.703 4.812 1 96.62 37 ASP B O 1
ATOM 1549 N N . PRO B 1 38 ? 13.906 15.164 2.604 1 95.69 38 PRO B N 1
ATOM 1550 C CA . PRO B 1 38 ? 15.102 14.32 2.463 1 95.69 38 PRO B CA 1
ATOM 1551 C C . PRO B 1 38 ? 16.234 14.742 3.393 1 95.69 38 PRO B C 1
ATOM 1553 O O . PRO B 1 38 ? 17.031 13.906 3.824 1 95.69 38 PRO B O 1
ATOM 1556 N N . GLU B 1 39 ? 16.344 16 3.711 1 95.5 39 GLU B N 1
ATOM 1557 C CA . GLU B 1 39 ? 17.438 16.5 4.547 1 95.5 39 GLU B CA 1
ATOM 1558 C C . GLU B 1 39 ? 17.391 15.875 5.938 1 95.5 39 GLU B C 1
ATOM 1560 O O . GLU B 1 39 ? 18.438 15.547 6.508 1 95.5 39 GLU B O 1
ATOM 1565 N N . THR B 1 40 ? 16.234 15.68 6.5 1 96.19 40 THR B N 1
ATOM 1566 C CA . THR B 1 40 ? 16.109 15.109 7.836 1 96.19 40 THR B CA 1
ATOM 1567 C C . THR B 1 40 ? 15.633 13.664 7.762 1 96.19 40 THR B C 1
ATOM 1569 O O . THR B 1 40 ? 15.328 13.047 8.781 1 96.19 40 THR B O 1
ATOM 1572 N N . ARG B 1 41 ? 15.492 13.102 6.52 1 97.31 41 ARG B N 1
ATOM 1573 C CA . ARG B 1 41 ? 15.055 11.734 6.289 1 97.31 41 ARG B CA 1
ATOM 1574 C C . ARG B 1 41 ? 13.711 11.469 6.957 1 97.31 41 ARG B C 1
ATOM 1576 O O . ARG B 1 41 ? 13.555 10.477 7.672 1 97.31 41 ARG B O 1
ATOM 1583 N N . ALA B 1 42 ? 12.836 12.406 6.695 1 98.06 42 ALA B N 1
ATOM 1584 C CA . ALA B 1 42 ? 11.523 12.312 7.332 1 98.06 42 ALA B CA 1
ATOM 1585 C C . ALA B 1 42 ? 10.406 12.531 6.32 1 98.06 42 ALA B C 1
ATOM 1587 O O . ALA B 1 42 ? 10.617 13.156 5.277 1 98.06 42 ALA B O 1
ATOM 1588 N N . LEU B 1 43 ? 9.312 11.961 6.609 1 98.25 43 LEU B N 1
ATOM 1589 C CA . LEU B 1 43 ? 8.047 12.305 5.969 1 98.25 43 LEU B CA 1
ATOM 1590 C C . LEU B 1 43 ? 7.133 13.047 6.938 1 98.25 43 LEU B C 1
ATOM 1592 O O . LEU B 1 43 ? 7.113 1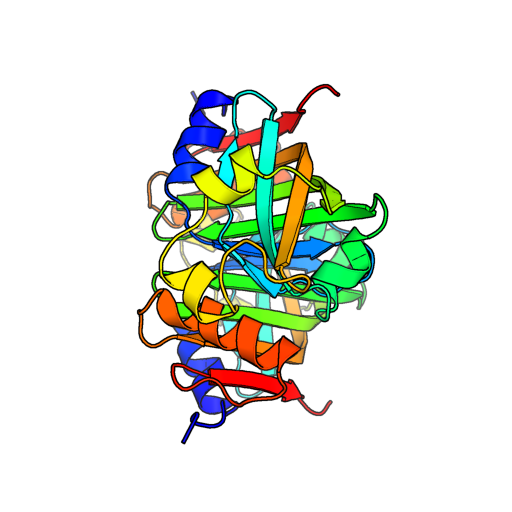2.75 8.133 1 98.25 43 LEU B O 1
ATOM 1596 N N . TYR B 1 44 ? 6.383 13.93 6.379 1 98 44 TYR B N 1
ATOM 1597 C CA . TYR B 1 44 ? 5.387 14.656 7.156 1 98 44 TYR B CA 1
ATOM 1598 C C . TYR B 1 44 ? 3.984 14.414 6.605 1 98 44 TYR B C 1
ATOM 1600 O O . TYR B 1 44 ? 3.809 14.219 5.402 1 98 44 TYR B O 1
ATOM 1608 N N . PHE B 1 45 ? 3.037 14.461 7.488 1 96.38 45 PHE B N 1
ATOM 1609 C CA . PHE B 1 45 ? 1.618 14.32 7.184 1 96.38 45 PHE B CA 1
ATOM 1610 C C . PHE B 1 45 ? 0.791 15.328 7.969 1 96.38 45 PHE B C 1
ATOM 1612 O O . PHE B 1 45 ? 1.081 15.609 9.133 1 96.38 45 PHE B O 1
ATOM 1619 N N . ILE B 1 46 ? -0.239 15.852 7.375 1 95.12 46 ILE B N 1
ATOM 1620 C CA . ILE B 1 46 ? -1.2 16.703 8.062 1 95.12 46 ILE B CA 1
ATOM 1621 C C . ILE B 1 46 ? -2.51 15.953 8.273 1 95.12 46 ILE B C 1
ATOM 1623 O O . ILE B 1 46 ? -3.041 15.352 7.332 1 95.12 46 ILE B O 1
ATOM 1627 N N . THR B 1 47 ? -2.965 15.883 9.484 1 93.56 47 THR B N 1
ATOM 1628 C CA . THR B 1 47 ? -4.234 15.242 9.812 1 93.56 47 THR B CA 1
ATOM 1629 C C . THR B 1 47 ? -4.922 15.969 10.969 1 93.56 47 THR B C 1
ATOM 1631 O O . THR B 1 47 ? -4.539 17.078 11.328 1 93.56 47 THR B O 1
ATOM 1634 N N . ALA B 1 48 ? -6.035 15.406 11.375 1 92.69 48 ALA B N 1
ATOM 1635 C CA . ALA B 1 48 ? -6.742 15.984 12.516 1 92.69 48 ALA B CA 1
ATOM 1636 C C . ALA B 1 48 ? -6.461 15.195 13.797 1 92.69 48 ALA B C 1
ATOM 1638 O O . ALA B 1 48 ? -6.344 13.969 13.758 1 92.69 48 ALA B O 1
ATOM 1639 N N . ARG B 1 49 ? -6.406 15.875 14.914 1 91.5 49 ARG B N 1
ATOM 1640 C CA . ARG B 1 49 ? -6.16 15.289 16.219 1 91.5 49 ARG B CA 1
ATOM 1641 C C . ARG B 1 49 ? -7.18 14.203 16.547 1 91.5 49 ARG B C 1
ATOM 1643 O O . ARG B 1 49 ? -6.855 13.211 17.203 1 91.5 49 ARG B O 1
ATOM 1650 N N . GLY B 1 50 ? -8.336 14.305 16 1 90.19 50 GLY B N 1
ATOM 1651 C CA . GLY B 1 50 ? -9.422 13.398 16.344 1 90.19 50 GLY B CA 1
ATOM 1652 C C . GLY B 1 50 ? -9.375 12.102 15.562 1 90.19 50 GLY B C 1
ATOM 1653 O O . GLY B 1 50 ? -10.117 11.156 15.875 1 90.19 50 GLY B O 1
ATOM 1654 N N . THR B 1 51 ? -8.57 11.984 14.594 1 91.56 51 THR B N 1
ATOM 1655 C CA . THR B 1 51 ? -8.477 10.75 13.82 1 91.56 51 THR B CA 1
ATOM 1656 C C . THR B 1 51 ? -7.707 9.688 14.602 1 91.56 51 THR B C 1
ATOM 1658 O O . THR B 1 51 ? -6.934 10.008 15.5 1 91.56 51 THR B O 1
ATOM 1661 N N . ASP B 1 52 ? -7.898 8.453 14.289 1 93.06 52 ASP B N 1
ATOM 1662 C CA . ASP B 1 52 ? -7.141 7.359 14.891 1 93.06 52 ASP B CA 1
ATOM 1663 C C . ASP B 1 52 ? -5.641 7.539 14.664 1 93.06 52 ASP B C 1
ATOM 1665 O O . ASP B 1 52 ? -4.836 7.293 15.562 1 93.06 52 ASP B O 1
ATOM 1669 N N . THR B 1 53 ? -5.289 8 13.477 1 95.5 53 THR B N 1
ATOM 1670 C CA . THR B 1 53 ? -3.887 8.242 13.148 1 95.5 53 THR B CA 1
ATOM 1671 C C . THR B 1 53 ? -3.318 9.375 13.992 1 95.5 53 THR B C 1
ATOM 1673 O O . THR B 1 53 ? -2.227 9.258 14.555 1 95.5 53 THR B O 1
ATOM 1676 N N . GLY B 1 54 ? -4.074 10.453 14.039 1 95.31 54 GLY B N 1
ATOM 1677 C CA . GLY B 1 54 ? -3.652 11.562 14.875 1 95.31 54 GLY B CA 1
ATOM 1678 C C . GLY B 1 54 ? -3.467 11.18 16.328 1 95.31 54 GLY B C 1
ATOM 1679 O O . GLY B 1 54 ? -2.484 11.57 16.953 1 95.31 54 GLY B O 1
ATOM 1680 N N . GLN B 1 55 ? -4.367 10.383 16.828 1 96.06 55 GLN B N 1
ATOM 1681 C CA . GLN B 1 55 ? -4.289 9.938 18.219 1 96.06 55 GLN B CA 1
ATOM 1682 C C . GLN B 1 55 ? -3.104 9 18.422 1 96.06 55 GLN B C 1
ATOM 1684 O O . GLN B 1 55 ? -2.385 9.125 19.422 1 96.06 55 GLN B O 1
ATOM 1689 N N . ALA B 1 56 ? -2.871 8.141 17.5 1 97.31 56 ALA B N 1
ATOM 1690 C CA . ALA B 1 56 ? -1.777 7.176 17.594 1 97.31 56 ALA B CA 1
ATOM 1691 C C . ALA B 1 56 ? -0.423 7.879 17.562 1 97.31 56 ALA B C 1
ATOM 1693 O O . ALA B 1 56 ? 0.568 7.352 18.078 1 97.31 56 ALA B O 1
ATOM 1694 N N . ALA B 1 57 ? -0.371 9.07 17.016 1 97.69 57 ALA B N 1
ATOM 1695 C CA . ALA B 1 57 ? 0.888 9.797 16.844 1 97.69 57 ALA B CA 1
ATOM 1696 C C . ALA B 1 57 ? 1.158 10.719 18.031 1 97.69 57 ALA B C 1
ATOM 1698 O O . ALA B 1 57 ? 2.191 11.391 18.078 1 97.69 57 ALA B O 1
ATOM 1699 N N . MET B 1 58 ? 0.279 10.773 19 1 96.75 58 MET B N 1
ATOM 1700 C CA . MET B 1 58 ? 0.459 11.672 20.141 1 96.75 58 MET B CA 1
ATOM 1701 C C . MET B 1 58 ? 1.694 11.281 20.953 1 96.75 58 MET B C 1
ATOM 1703 O O . MET B 1 58 ? 2.26 12.109 21.672 1 96.75 58 MET B O 1
ATOM 1707 N N . GLN B 1 59 ? 2.068 10.039 20.891 1 97.19 59 GLN B N 1
ATOM 1708 C CA . GLN B 1 59 ? 3.346 9.531 21.375 1 97.19 59 GLN B CA 1
ATOM 1709 C C . GLN B 1 59 ? 4.133 8.859 20.25 1 97.19 59 GLN B C 1
ATOM 1711 O O . GLN B 1 59 ? 3.553 8.375 19.281 1 97.19 59 GLN B O 1
ATOM 1716 N N . PRO B 1 60 ? 5.465 8.977 20.453 1 98.12 60 PRO B N 1
ATOM 1717 C CA . PRO B 1 60 ? 6.238 8.289 19.422 1 98.12 60 PRO B CA 1
ATOM 1718 C C . PRO B 1 60 ? 5.801 6.836 19.219 1 98.12 60 PRO B C 1
ATOM 1720 O O . PRO B 1 60 ? 5.727 6.074 20.188 1 98.12 60 PRO B O 1
ATOM 1723 N N . SER B 1 61 ? 5.473 6.527 18.047 1 98.5 61 SER B N 1
ATOM 1724 C CA . SER B 1 61 ? 4.977 5.199 17.719 1 98.5 61 SER B CA 1
ATOM 1725 C C . SER B 1 61 ? 5.629 4.672 16.438 1 98.5 61 SER B C 1
ATOM 1727 O O . SER B 1 61 ? 5.973 5.445 15.547 1 98.5 61 SER B O 1
ATOM 1729 N N . GLU B 1 62 ? 5.848 3.367 16.375 1 98.5 62 GLU B N 1
ATOM 1730 C CA . GLU B 1 62 ? 6.258 2.762 15.109 1 98.5 62 GLU B CA 1
ATOM 1731 C C . GLU B 1 62 ? 5.234 3.029 14.008 1 98.5 62 GLU B C 1
ATOM 1733 O O . GLU B 1 62 ? 4.027 3.059 14.266 1 98.5 62 GLU B O 1
ATOM 1738 N N . ALA B 1 63 ? 5.758 3.285 12.875 1 98.56 63 ALA B N 1
ATOM 1739 C CA . ALA B 1 63 ? 4.871 3.572 11.75 1 98.56 63 ALA B CA 1
ATOM 1740 C C . ALA B 1 63 ? 5.367 2.898 10.477 1 98.56 63 ALA B C 1
ATOM 1742 O O . ALA B 1 63 ? 6.566 2.662 10.312 1 98.56 63 ALA B O 1
ATOM 1743 N N . VAL B 1 64 ? 4.492 2.525 9.633 1 98.38 64 VAL B N 1
ATOM 1744 C CA . VAL B 1 64 ? 4.777 1.979 8.305 1 98.38 64 VAL B CA 1
ATOM 1745 C C . VAL B 1 64 ? 3.996 2.752 7.25 1 98.38 64 VAL B C 1
ATOM 1747 O O . VAL B 1 64 ? 2.805 3.023 7.422 1 98.38 64 VAL B O 1
ATOM 1750 N N . PHE B 1 65 ? 4.645 3.223 6.277 1 98.19 65 PHE B N 1
ATOM 1751 C CA . PHE B 1 65 ? 4.062 3.891 5.117 1 98.19 65 PHE B CA 1
ATOM 1752 C C . PHE B 1 65 ? 4.266 3.062 3.855 1 98.19 65 PHE B C 1
ATOM 1754 O O . PHE B 1 65 ? 5.402 2.775 3.473 1 98.19 65 PHE B O 1
ATOM 1761 N N . ILE B 1 66 ? 3.166 2.625 3.229 1 98.19 66 ILE B N 1
ATOM 1762 C CA . ILE B 1 66 ? 3.211 1.755 2.059 1 98.19 66 ILE B CA 1
ATOM 1763 C C . ILE B 1 66 ? 2.887 2.561 0.803 1 98.19 66 ILE B C 1
ATOM 1765 O O . ILE B 1 66 ? 1.869 3.256 0.75 1 98.19 66 ILE B O 1
ATOM 1769 N N . VAL B 1 67 ? 3.779 2.459 -0.156 1 95.88 67 VAL B N 1
ATOM 1770 C CA . VAL B 1 67 ? 3.596 3.031 -1.485 1 95.88 67 VAL B CA 1
ATOM 1771 C C . VAL B 1 67 ? 3.461 1.913 -2.516 1 95.88 67 VAL B C 1
ATOM 1773 O O . VAL B 1 67 ? 4.262 0.975 -2.531 1 95.88 67 VAL B O 1
ATOM 1776 N N . ALA B 1 68 ? 2.455 1.934 -3.27 1 93.31 68 ALA B N 1
ATOM 1777 C CA . ALA B 1 68 ? 2.232 1.039 -4.402 1 93.31 68 ALA B CA 1
ATOM 1778 C C . ALA B 1 68 ? 1.717 1.808 -5.613 1 93.31 68 ALA B C 1
ATOM 1780 O O . ALA B 1 68 ? 0.51 1.845 -5.867 1 93.31 68 ALA B O 1
ATOM 1781 N N . SER B 1 69 ? 2.654 2.393 -6.398 1 86.62 69 SER B N 1
ATOM 1782 C CA . SER B 1 69 ? 2.27 3.301 -7.473 1 86.62 69 SER B CA 1
ATOM 1783 C C . SER B 1 69 ? 2.695 2.76 -8.836 1 86.62 69 SER B C 1
ATOM 1785 O O . SER B 1 69 ? 3.883 2.762 -9.164 1 86.62 69 SER B O 1
ATOM 1787 N N . HIS B 1 70 ? 1.685 2.398 -9.625 1 80.38 70 HIS B N 1
ATOM 1788 C CA . HIS B 1 70 ? 1.961 1.968 -10.984 1 80.38 70 HIS B CA 1
ATOM 1789 C C . HIS B 1 70 ? 2.434 3.135 -11.852 1 80.38 70 HIS B C 1
ATOM 1791 O O . HIS B 1 70 ? 3.326 2.975 -12.68 1 80.38 70 HIS B O 1
ATOM 1797 N N . LYS B 1 71 ? 1.846 4.262 -11.602 1 77.69 71 LYS B N 1
ATOM 1798 C CA . LYS B 1 71 ? 2.152 5.441 -12.398 1 77.69 71 LYS B CA 1
ATOM 1799 C C . LYS B 1 71 ? 3.615 5.848 -12.25 1 77.69 71 LYS B C 1
ATOM 1801 O O . LYS B 1 71 ? 4.266 6.23 -13.219 1 77.69 71 LYS B O 1
ATOM 1806 N N . GLN B 1 72 ? 4.113 5.711 -11.062 1 77.31 72 GLN B N 1
ATOM 1807 C CA . GLN B 1 72 ? 5.48 6.156 -10.805 1 77.31 72 GLN B CA 1
ATOM 1808 C C . GLN B 1 72 ? 6.445 4.977 -10.758 1 77.31 72 GLN B C 1
ATOM 1810 O O . GLN B 1 72 ? 7.625 5.145 -10.453 1 77.31 72 GLN B O 1
ATOM 1815 N N . ASN B 1 73 ? 5.902 3.781 -10.93 1 82.38 73 ASN B N 1
ATOM 1816 C CA . ASN B 1 73 ? 6.695 2.561 -11.008 1 82.38 73 ASN B CA 1
ATOM 1817 C C . ASN B 1 73 ? 7.469 2.305 -9.719 1 82.38 73 ASN B C 1
ATOM 1819 O O . ASN B 1 73 ? 8.656 1.98 -9.758 1 82.38 73 ASN B O 1
ATOM 1823 N N . MET B 1 74 ? 6.863 2.533 -8.656 1 89.88 74 MET B N 1
ATOM 1824 C CA . MET B 1 74 ? 7.523 2.367 -7.363 1 89.88 74 MET B CA 1
ATOM 1825 C C . MET B 1 74 ? 6.617 1.628 -6.383 1 89.88 74 MET B C 1
ATOM 1827 O O . MET B 1 74 ? 5.438 1.965 -6.242 1 89.88 74 MET B O 1
ATOM 1831 N N . TRP B 1 75 ? 7.121 0.589 -5.75 1 93.38 75 TRP B N 1
ATOM 1832 C CA . TRP B 1 75 ? 6.574 -0.04 -4.551 1 93.38 75 TRP B CA 1
ATOM 1833 C C . TRP B 1 75 ? 7.559 0.06 -3.389 1 93.38 75 TRP B C 1
ATOM 1835 O O . TRP B 1 75 ? 8.773 -0.085 -3.576 1 93.38 75 TRP B O 1
ATOM 1845 N N . ALA B 1 76 ? 7.02 0.369 -2.234 1 94.81 76 ALA B N 1
ATOM 1846 C CA . ALA B 1 76 ? 7.918 0.518 -1.093 1 94.81 76 ALA B CA 1
ATOM 1847 C C . ALA B 1 76 ? 7.188 0.257 0.221 1 94.81 76 ALA B C 1
ATOM 1849 O O . ALA B 1 76 ? 6.012 0.607 0.365 1 94.81 76 ALA B O 1
ATOM 1850 N N . ARG B 1 77 ? 7.836 -0.424 1.053 1 96.88 77 ARG B N 1
ATOM 1851 C CA . ARG B 1 77 ? 7.488 -0.51 2.469 1 96.88 77 ARG B CA 1
ATOM 1852 C C . ARG B 1 77 ? 8.469 0.291 3.32 1 96.88 77 ARG B C 1
ATOM 1854 O O . ARG B 1 77 ? 9.633 -0.09 3.463 1 96.88 77 ARG B O 1
ATOM 1861 N N . ILE B 1 78 ? 7.973 1.385 3.887 1 97.62 78 ILE B N 1
ATOM 1862 C CA . ILE B 1 78 ? 8.836 2.342 4.574 1 97.62 78 ILE B CA 1
ATOM 1863 C C . ILE B 1 78 ? 8.539 2.324 6.07 1 97.62 78 ILE B C 1
ATOM 1865 O O . ILE B 1 78 ? 7.398 2.557 6.484 1 97.62 78 ILE B O 1
ATOM 1869 N N . HIS B 1 79 ? 9.516 2.023 6.855 1 97.81 79 HIS B N 1
ATOM 1870 C CA . HIS B 1 79 ? 9.375 1.976 8.305 1 97.81 79 HIS B CA 1
ATOM 1871 C C . HIS B 1 79 ? 9.992 3.211 8.961 1 97.81 79 HIS B C 1
ATOM 1873 O O . HIS B 1 79 ? 10.977 3.758 8.461 1 97.81 79 HIS B O 1
ATOM 1879 N N . GLY B 1 80 ? 9.422 3.602 10.039 1 98.12 80 GLY B N 1
ATOM 1880 C CA . GLY B 1 80 ? 9.945 4.699 10.828 1 98.12 80 GLY B CA 1
ATOM 1881 C C . GLY B 1 80 ? 9.211 4.898 12.141 1 98.12 80 GLY B C 1
ATOM 1882 O O . GLY B 1 80 ? 8.469 4.02 12.578 1 98.12 80 GLY B O 1
ATOM 1883 N N . ARG B 1 81 ? 9.523 5.941 12.805 1 98.5 81 ARG B N 1
ATOM 1884 C CA . ARG B 1 81 ? 8.852 6.387 14.023 1 98.5 81 ARG B CA 1
ATOM 1885 C C . ARG B 1 81 ? 8.094 7.688 13.789 1 98.5 81 ARG B C 1
ATOM 1887 O O . ARG B 1 81 ? 8.656 8.656 13.281 1 98.5 81 ARG B O 1
ATOM 1894 N N . ALA B 1 82 ? 6.82 7.637 14.117 1 98.75 82 ALA B N 1
ATOM 1895 C CA . ALA B 1 82 ? 5.961 8.789 13.875 1 98.75 82 ALA B CA 1
ATOM 1896 C C . ALA B 1 82 ? 5.559 9.461 15.18 1 98.75 82 ALA B C 1
ATOM 1898 O O . ALA B 1 82 ? 5.297 8.789 16.188 1 98.75 82 ALA B O 1
ATOM 1899 N N . VAL B 1 83 ? 5.484 10.773 15.141 1 98.69 83 VAL B N 1
ATOM 1900 C CA . VAL B 1 83 ? 5.051 11.531 16.312 1 98.69 83 VAL B CA 1
ATOM 1901 C C . VAL B 1 83 ? 4.469 12.875 15.859 1 98.69 83 VAL B C 1
ATOM 1903 O O . VAL B 1 83 ? 4.93 13.461 14.875 1 98.69 83 VAL B O 1
ATOM 1906 N N . SER B 1 84 ? 3.422 13.289 16.562 1 98.12 84 SER B N 1
ATOM 1907 C CA . SER B 1 84 ? 2.908 14.641 16.328 1 98.12 84 SER B CA 1
ATOM 1908 C C . SER B 1 84 ? 3.904 15.695 16.797 1 98.12 84 SER B C 1
ATOM 1910 O O . SER B 1 84 ? 4.469 15.586 17.891 1 98.12 84 SER B O 1
ATOM 1912 N N . VAL B 1 85 ? 4.09 16.688 15.969 1 98 85 VAL B N 1
ATOM 1913 C CA . VAL B 1 85 ? 5.055 17.734 16.312 1 98 85 VAL B CA 1
ATOM 1914 C C . VAL B 1 85 ? 4.395 19.109 16.203 1 98 85 VAL B C 1
ATOM 1916 O O . VAL B 1 85 ? 3.439 19.281 15.43 1 98 85 VAL B O 1
ATOM 1919 N N . ARG B 1 86 ? 4.871 20.047 17 1 95.94 86 ARG B N 1
ATOM 1920 C CA . ARG B 1 86 ? 4.555 21.453 16.844 1 95.94 86 ARG B CA 1
ATOM 1921 C C . ARG B 1 86 ? 5.672 22.188 16.094 1 95.94 86 ARG B C 1
ATOM 1923 O O . ARG B 1 86 ? 6.691 22.547 16.703 1 95.94 86 ARG B O 1
ATOM 1930 N N . ASP B 1 87 ? 5.512 22.344 14.859 1 96.19 87 ASP B N 1
ATOM 1931 C CA . ASP B 1 87 ? 6.488 22.969 13.984 1 96.19 87 ASP B CA 1
ATOM 1932 C C . ASP B 1 87 ? 5.805 23.938 13.016 1 96.19 87 ASP B C 1
ATOM 1934 O O . ASP B 1 87 ? 5.543 23.594 11.859 1 96.19 87 ASP B O 1
ATOM 1938 N N . PRO B 1 88 ? 5.59 25.172 13.484 1 95.81 88 PRO B N 1
ATOM 1939 C CA . PRO B 1 88 ? 4.848 26.125 12.656 1 95.81 88 PRO B CA 1
ATOM 1940 C C . PRO B 1 88 ? 5.516 26.391 11.312 1 95.81 88 PRO B C 1
ATOM 1942 O O . PRO B 1 88 ? 4.832 26.641 10.312 1 95.81 88 PRO B O 1
ATOM 1945 N N . ALA B 1 89 ? 6.797 26.375 11.266 1 97.06 89 ALA B N 1
ATOM 1946 C CA . ALA B 1 89 ? 7.508 26.609 10.016 1 97.06 89 ALA B CA 1
ATOM 1947 C C . ALA B 1 89 ? 7.215 25.5 9 1 97.06 89 ALA B C 1
ATOM 1949 O O . ALA B 1 89 ? 6.906 25.797 7.84 1 97.06 89 ALA B O 1
ATOM 1950 N N . LYS B 1 90 ? 7.309 24.203 9.398 1 97.56 90 LYS B N 1
ATOM 1951 C CA . LYS B 1 90 ? 7.016 23.094 8.508 1 97.56 90 LYS B CA 1
ATOM 1952 C C . LYS B 1 90 ? 5.539 23.062 8.125 1 97.56 90 LYS B C 1
ATOM 1954 O O . LYS B 1 90 ? 5.195 22.766 6.98 1 97.56 90 LYS B O 1
ATOM 1959 N N . LEU B 1 91 ? 4.723 23.312 9.102 1 97 91 LEU B N 1
ATOM 1960 C CA . LEU B 1 91 ? 3.301 23.359 8.789 1 97 91 LEU B CA 1
ATOM 1961 C C . LEU B 1 91 ? 3.006 24.406 7.73 1 97 91 LEU B C 1
ATOM 1963 O O . LEU B 1 91 ? 2.223 24.172 6.809 1 97 91 LEU B O 1
ATOM 1967 N N . ASP B 1 92 ? 3.6 25.609 7.895 1 96.38 92 ASP B N 1
ATOM 1968 C CA . ASP B 1 92 ? 3.432 26.672 6.91 1 96.38 92 ASP B CA 1
ATOM 1969 C C . ASP B 1 92 ? 3.934 26.234 5.535 1 96.38 92 ASP B C 1
ATOM 1971 O O . ASP B 1 92 ? 3.305 26.531 4.516 1 96.38 92 ASP B O 1
ATOM 1975 N N . GLU B 1 93 ? 5.039 25.578 5.527 1 96.88 93 GLU B N 1
ATOM 1976 C CA . GLU B 1 93 ? 5.664 25.109 4.293 1 96.88 93 GLU B CA 1
ATOM 1977 C C . GLU B 1 93 ? 4.738 24.156 3.537 1 96.88 93 GLU B C 1
ATOM 1979 O O . GLU B 1 93 ? 4.676 24.188 2.305 1 96.88 93 GLU B O 1
ATOM 1984 N N . TYR B 1 94 ? 4.031 23.297 4.23 1 95 94 TYR B N 1
ATOM 1985 C CA . TYR B 1 94 ? 3.266 22.219 3.602 1 95 94 TYR B CA 1
ATOM 1986 C C . TYR B 1 94 ? 1.795 22.594 3.48 1 95 94 TYR B C 1
ATOM 1988 O O . TYR B 1 94 ? 1.018 21.891 2.832 1 95 94 TYR B O 1
ATOM 1996 N N . TRP B 1 95 ? 1.417 23.703 4.055 1 94.5 95 TRP B N 1
ATOM 1997 C CA . TRP B 1 95 ? 0.023 24.125 4.047 1 94.5 95 TRP B CA 1
ATOM 1998 C C . TRP B 1 95 ? -0.425 24.5 2.637 1 94.5 95 TRP B C 1
ATOM 2000 O O . TRP B 1 95 ? 0.318 25.141 1.89 1 94.5 95 TRP B O 1
ATOM 2010 N N . ASN B 1 96 ? -1.554 24.031 2.244 1 90.81 96 ASN B N 1
ATOM 2011 C CA . ASN B 1 96 ? -2.133 24.297 0.933 1 90.81 96 ASN B CA 1
ATOM 2012 C C . ASN B 1 96 ? -3.656 24.344 0.993 1 90.81 96 ASN B C 1
ATOM 2014 O O . ASN B 1 96 ? -4.242 24.234 2.07 1 90.81 96 ASN B O 1
ATOM 2018 N N . ARG B 1 97 ? -4.195 24.625 -0.075 1 87.5 97 ARG B N 1
ATOM 2019 C CA . ARG B 1 97 ? -5.641 24.812 -0.133 1 87.5 97 ARG B CA 1
ATOM 2020 C C . ARG B 1 97 ? -6.375 23.562 0.296 1 87.5 97 ARG B C 1
ATOM 2022 O O . ARG B 1 97 ? -7.426 23.625 0.94 1 87.5 97 ARG B O 1
ATOM 2029 N N . PHE B 1 98 ? -5.855 22.469 0.029 1 83.25 98 PHE B N 1
ATOM 2030 C CA . PHE B 1 98 ? -6.508 21.203 0.36 1 83.25 98 PHE B CA 1
ATOM 2031 C C . PHE B 1 98 ? -6.461 20.938 1.861 1 83.25 98 PHE B C 1
ATOM 2033 O O . PHE B 1 98 ? -7.477 20.609 2.475 1 83.25 98 PHE B O 1
ATOM 2040 N N . ALA B 1 99 ? -5.273 21.078 2.436 1 83.38 99 ALA B N 1
ATOM 2041 C CA . ALA B 1 99 ? -5.176 20.984 3.889 1 83.38 99 ALA B CA 1
ATOM 2042 C C . ALA B 1 99 ? -6.074 22.016 4.57 1 83.38 99 ALA B C 1
ATOM 2044 O O . ALA B 1 99 ? -6.734 21.703 5.566 1 83.38 99 ALA B O 1
ATOM 2045 N N . GLY B 1 100 ? -6.133 23.219 4.059 1 85 100 GLY B N 1
ATOM 2046 C CA . GLY B 1 100 ? -6.887 24.312 4.641 1 85 100 GLY B CA 1
ATOM 2047 C C . GLY B 1 100 ? -8.391 24.094 4.594 1 85 100 GLY B C 1
ATOM 2048 O O . GLY B 1 100 ? -9.133 24.719 5.348 1 85 100 GLY B O 1
ATOM 2049 N N . ALA B 1 101 ? -8.844 23.281 3.764 1 82.5 101 ALA B N 1
ATOM 2050 C CA . ALA B 1 101 ? -10.273 23.031 3.6 1 82.5 101 ALA B CA 1
ATOM 2051 C C . ALA B 1 101 ? -10.852 22.312 4.816 1 82.5 101 ALA B C 1
ATOM 2053 O O . ALA B 1 101 ? -12.07 22.312 5.023 1 82.5 101 ALA B O 1
ATOM 2054 N N . TRP B 1 102 ? -9.93 21.703 5.688 1 82.5 102 TRP B N 1
ATOM 2055 C CA . TRP B 1 102 ? -10.375 20.844 6.785 1 82.5 102 TRP B CA 1
ATOM 2056 C C . TRP B 1 102 ? -10.398 21.609 8.102 1 82.5 102 TRP B C 1
ATOM 2058 O O . TRP B 1 102 ? -10.961 21.141 9.094 1 82.5 102 TRP B O 1
ATOM 2068 N N . PHE B 1 103 ? -9.836 22.75 8.016 1 89.12 103 PHE B N 1
ATOM 2069 C CA . PHE B 1 103 ? -9.57 23.406 9.281 1 89.12 103 PHE B CA 1
ATOM 2070 C C . PHE B 1 103 ? -9.891 24.891 9.195 1 89.12 103 PHE B C 1
ATOM 2072 O O . PHE B 1 103 ? -10.055 25.438 8.102 1 89.12 103 PHE B O 1
ATOM 2079 N N . ASP B 1 104 ? -10.094 25.422 10.383 1 90.31 104 ASP B N 1
ATOM 2080 C CA . ASP B 1 104 ? -10.211 26.875 10.477 1 90.31 104 ASP B CA 1
ATOM 2081 C C . ASP B 1 104 ? -8.836 27.531 10.508 1 90.31 104 ASP B C 1
ATOM 2083 O O . ASP B 1 104 ? -8.43 28.094 11.531 1 90.31 104 ASP B O 1
ATOM 2087 N N . GLY B 1 105 ? -8.086 27.359 9.352 1 90.38 105 GLY B N 1
ATOM 2088 C CA . GLY B 1 105 ? -6.742 27.891 9.219 1 90.38 105 GLY B CA 1
ATOM 2089 C C . GLY B 1 105 ? -5.688 27 9.852 1 90.38 105 GLY B C 1
ATOM 2090 O O . GLY B 1 105 ? -6.016 25.969 10.461 1 90.38 105 GLY B O 1
ATOM 2091 N N . LYS B 1 106 ? -4.352 27.391 9.766 1 91.12 106 LYS B N 1
ATOM 2092 C CA . LYS B 1 106 ? -3.215 26.609 10.227 1 91.12 106 LYS B CA 1
ATOM 2093 C C . LYS B 1 106 ? -3.135 26.609 11.75 1 91.12 106 LYS B C 1
ATOM 2095 O O . LYS B 1 106 ? -2.539 25.703 12.352 1 91.12 106 LYS B O 1
ATOM 2100 N N . ASP B 1 107 ? -3.738 27.578 12.375 1 91.44 107 ASP B N 1
ATOM 2101 C CA . ASP B 1 107 ? -3.666 27.703 13.828 1 91.44 107 ASP B CA 1
ATOM 2102 C C . ASP B 1 107 ? -4.812 26.953 14.508 1 91.44 107 ASP B C 1
ATOM 2104 O O . ASP B 1 107 ? -4.934 26.969 15.734 1 91.44 107 ASP B O 1
ATOM 2108 N N . ASP B 1 108 ? -5.656 26.328 13.727 1 93.88 108 ASP B N 1
ATOM 2109 C CA . ASP B 1 108 ? -6.715 25.484 14.273 1 93.88 108 ASP B CA 1
ATOM 2110 C C . ASP B 1 108 ? -6.141 24.438 15.219 1 93.88 108 ASP B C 1
ATOM 2112 O O . ASP B 1 108 ? -5.203 23.719 14.867 1 93.88 108 ASP B O 1
ATOM 2116 N N . PRO B 1 109 ? -6.645 24.375 16.469 1 93.56 109 PRO B N 1
ATOM 2117 C CA . PRO B 1 109 ? -6.082 23.469 17.469 1 93.56 109 PRO B CA 1
ATOM 2118 C C . PRO B 1 109 ? -6.262 22 17.078 1 93.56 109 PRO B C 1
ATOM 2120 O O . PRO B 1 109 ? -5.648 21.109 17.703 1 93.56 109 PRO B O 1
ATOM 2123 N N . ASN B 1 110 ? -7.062 21.688 16.109 1 92.94 110 ASN B N 1
ATOM 2124 C CA . ASN B 1 110 ? -7.297 20.312 15.695 1 92.94 110 ASN B CA 1
ATOM 2125 C C . ASN B 1 110 ? -6.266 19.844 14.672 1 92.94 110 ASN B C 1
ATOM 2127 O O . ASN B 1 110 ? -6.16 18.656 14.383 1 92.94 110 ASN B O 1
ATOM 2131 N N . VAL B 1 111 ? -5.527 20.844 14.148 1 93.81 111 VAL B N 1
ATOM 2132 C CA . VAL B 1 111 ? -4.508 20.469 13.172 1 93.81 111 VAL B CA 1
ATOM 2133 C C . VAL B 1 111 ? -3.406 19.672 13.867 1 93.81 111 VAL B C 1
ATOM 2135 O O . VAL B 1 111 ? -2.914 20.062 14.922 1 93.81 111 VAL B O 1
ATOM 2138 N N . GLU B 1 112 ? -3.084 18.516 13.258 1 94.19 112 GLU B N 1
ATOM 2139 C CA . GLU B 1 112 ? -1.943 17.719 13.695 1 94.19 112 GLU B CA 1
ATOM 2140 C C . GLU B 1 112 ? -0.936 17.531 12.562 1 94.19 112 GLU B C 1
ATOM 2142 O O . GLU B 1 112 ? -1.3 17.109 11.461 1 94.19 112 GLU B O 1
ATOM 2147 N N . LEU B 1 113 ? 0.234 17.953 12.828 1 97.44 113 LEU B N 1
ATOM 2148 C CA . LEU B 1 113 ? 1.357 17.625 11.961 1 97.44 113 LEU B CA 1
ATOM 2149 C C . LEU B 1 113 ? 2.119 16.406 12.477 1 97.44 113 LEU B C 1
ATOM 2151 O O . LEU B 1 113 ? 2.652 16.438 13.594 1 97.44 113 LEU B O 1
ATOM 2155 N N . ILE B 1 114 ? 2.121 15.383 11.695 1 98.25 114 ILE B N 1
ATOM 2156 C CA . ILE B 1 114 ? 2.836 14.164 12.07 1 98.25 114 ILE B CA 1
ATOM 2157 C C . ILE B 1 114 ? 4.176 14.109 11.336 1 98.25 114 ILE B C 1
ATOM 2159 O O . ILE B 1 114 ? 4.234 14.312 10.125 1 98.25 114 ILE B O 1
ATOM 2163 N N . ARG B 1 115 ? 5.207 13.93 12.062 1 98.75 115 ARG B N 1
ATOM 2164 C CA . ARG B 1 115 ? 6.523 13.648 11.492 1 98.75 115 ARG B CA 1
ATOM 2165 C C . ARG B 1 115 ? 6.875 12.172 11.641 1 98.75 115 ARG B C 1
ATOM 2167 O O . ARG B 1 115 ? 6.75 11.602 12.727 1 98.75 115 ARG B O 1
ATOM 2174 N N . MET B 1 116 ? 7.266 11.516 10.625 1 98.69 116 MET B N 1
ATOM 2175 C CA . MET B 1 116 ? 7.766 10.141 10.633 1 98.69 116 MET B CA 1
ATOM 2176 C C . MET B 1 116 ? 9.242 10.102 10.273 1 98.69 116 MET B C 1
ATOM 2178 O O . MET B 1 116 ? 9.617 10.32 9.117 1 98.69 116 MET B O 1
ATOM 2182 N N . ASP B 1 117 ? 10.078 9.82 11.258 1 98.56 117 ASP B N 1
ATOM 2183 C CA . ASP B 1 117 ? 11.5 9.625 11.008 1 98.56 117 ASP B CA 1
ATOM 2184 C C . ASP B 1 117 ? 11.773 8.234 10.438 1 98.56 117 ASP B C 1
ATOM 2186 O O . ASP B 1 117 ? 11.523 7.227 11.094 1 98.56 117 ASP B O 1
ATOM 2190 N N . LEU B 1 118 ? 12.305 8.242 9.18 1 98.25 118 LEU B N 1
ATOM 2191 C CA . LEU B 1 118 ? 12.453 6.973 8.477 1 98.25 118 LEU B CA 1
ATOM 2192 C C . LEU B 1 118 ? 13.617 6.176 9.039 1 98.25 118 LEU B C 1
ATOM 2194 O O . LEU B 1 118 ? 14.672 6.738 9.344 1 98.25 118 LEU B O 1
ATOM 2198 N N . THR B 1 119 ? 13.453 4.887 9.266 1 97.81 119 THR B N 1
ATOM 2199 C CA . THR B 1 119 ? 14.5 3.992 9.75 1 97.81 119 THR B CA 1
ATOM 2200 C C . THR B 1 119 ? 14.992 3.078 8.633 1 97.81 119 THR B C 1
ATOM 2202 O O . THR B 1 119 ? 16.203 2.891 8.461 1 97.81 119 THR B O 1
ATOM 2205 N N . GLU B 1 120 ? 14.141 2.516 7.848 1 96.88 120 GLU B N 1
ATOM 2206 C CA . GLU B 1 120 ? 14.484 1.642 6.73 1 96.88 120 GLU B CA 1
ATOM 2207 C C . GLU B 1 120 ? 13.352 1.578 5.711 1 96.88 120 GLU B C 1
ATOM 2209 O O . GLU B 1 120 ? 12.211 1.943 6.012 1 96.88 120 GLU B O 1
ATOM 2214 N N . ALA B 1 121 ? 13.695 1.222 4.527 1 96.38 121 ALA B N 1
ATOM 2215 C CA . ALA B 1 121 ? 12.719 1.035 3.453 1 96.38 121 ALA B CA 1
ATOM 2216 C C . ALA B 1 121 ? 13.133 -0.107 2.529 1 96.38 121 ALA B C 1
ATOM 2218 O O . ALA B 1 121 ? 14.312 -0.257 2.209 1 96.38 121 ALA B O 1
ATOM 2219 N N . GLU B 1 122 ? 12.227 -0.996 2.248 1 94.5 122 GLU B N 1
ATOM 2220 C CA . GLU B 1 122 ? 12.367 -1.906 1.115 1 94.5 122 GLU B CA 1
ATOM 2221 C C . GLU B 1 122 ? 11.641 -1.366 -0.115 1 94.5 122 GLU B C 1
ATOM 2223 O O . GLU B 1 122 ? 10.461 -1.008 -0.042 1 94.5 122 GLU B O 1
ATOM 2228 N N . VAL B 1 123 ? 12.398 -1.248 -1.223 1 92.62 123 VAL B N 1
ATOM 2229 C CA . VAL B 1 123 ? 11.914 -0.493 -2.371 1 92.62 123 VAL B CA 1
ATOM 2230 C C . VAL B 1 123 ? 12.047 -1.334 -3.639 1 92.62 123 VAL B C 1
ATOM 2232 O O . VAL B 1 123 ? 13.07 -1.99 -3.85 1 92.62 123 VAL B O 1
ATOM 2235 N N . TRP B 1 124 ? 10.984 -1.376 -4.422 1 90.75 124 TRP B N 1
ATOM 2236 C CA . TRP B 1 124 ? 10.945 -1.958 -5.758 1 90.75 124 TRP B CA 1
ATOM 2237 C C . TRP B 1 124 ? 10.695 -0.885 -6.812 1 90.75 124 TRP B C 1
ATOM 2239 O O . TRP B 1 124 ? 9.68 -0.185 -6.762 1 90.75 124 TRP B O 1
ATOM 2249 N N . LEU B 1 125 ? 11.594 -0.699 -7.727 1 87.62 125 LEU B N 1
ATOM 2250 C CA . LEU B 1 125 ? 11.461 0.244 -8.828 1 87.62 125 LEU B CA 1
ATOM 2251 C C . LEU B 1 125 ? 11.445 -0.486 -10.172 1 87.62 125 LEU B C 1
ATOM 2253 O O . LEU B 1 125 ? 12.219 -1.418 -10.383 1 87.62 125 LEU B O 1
ATOM 2257 N N . T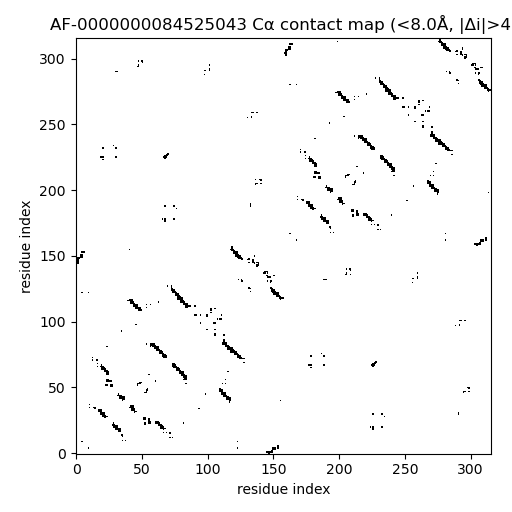HR B 1 126 ? 10.414 -0.124 -10.969 1 80.56 126 THR B N 1
ATOM 2258 C CA . THR B 1 126 ? 10.367 -0.754 -12.281 1 80.56 126 THR B CA 1
ATOM 2259 C C . THR B 1 126 ? 10.484 0.29 -13.391 1 80.56 126 THR B C 1
ATOM 2261 O O . THR B 1 126 ? 10.242 1.478 -13.156 1 80.56 126 THR B O 1
ATOM 2264 N N . ASP B 1 127 ? 10.992 -0.047 -14.508 1 71.62 127 ASP B N 1
ATOM 2265 C CA . ASP B 1 127 ? 11.055 0.825 -15.68 1 71.62 127 ASP B CA 1
ATOM 2266 C C . ASP B 1 127 ? 9.727 0.82 -16.438 1 71.62 127 ASP B C 1
ATOM 2268 O O . ASP B 1 127 ? 9.664 1.197 -17.609 1 71.62 127 ASP B O 1
ATOM 2272 N N . GLY B 1 128 ? 8.602 0.527 -15.742 1 61.31 128 GLY B N 1
ATOM 2273 C CA . GLY B 1 128 ? 7.297 0.567 -16.375 1 61.31 128 GLY B CA 1
ATOM 2274 C C . GLY B 1 128 ? 6.746 -0.81 -16.688 1 61.31 128 GLY B C 1
ATOM 2275 O O . GLY B 1 128 ? 5.555 -0.958 -16.969 1 61.31 128 GLY B O 1
ATOM 2276 N N . ASN B 1 129 ? 7.59 -1.825 -16.906 1 55.75 129 ASN B N 1
ATOM 2277 C CA . ASN B 1 129 ? 7.078 -3.092 -17.422 1 55.75 129 ASN B CA 1
ATOM 2278 C C . ASN B 1 129 ? 6.758 -4.066 -16.297 1 55.75 129 ASN B C 1
ATOM 2280 O O . ASN B 1 129 ? 7.508 -4.164 -15.312 1 55.75 129 ASN B O 1
ATOM 2284 N N . ALA B 1 130 ? 5.488 -4.469 -16.109 1 57.56 130 ALA B N 1
ATOM 2285 C CA . ALA B 1 130 ? 4.988 -5.504 -15.203 1 57.56 130 ALA B CA 1
ATOM 2286 C C . ALA B 1 130 ? 5.977 -6.664 -15.102 1 57.56 130 ALA B C 1
ATOM 2288 O O . ALA B 1 130 ? 6.047 -7.34 -14.07 1 57.56 130 ALA B O 1
ATOM 2289 N N . LYS B 1 131 ? 6.785 -6.789 -16.109 1 65.44 131 LYS B N 1
ATOM 2290 C CA . LYS B 1 131 ? 7.777 -7.863 -16.156 1 65.44 131 LYS B CA 1
ATOM 2291 C C . LYS B 1 131 ? 8.703 -7.805 -14.945 1 65.44 131 LYS B C 1
ATOM 2293 O O . LYS B 1 131 ? 9.188 -8.844 -14.477 1 65.44 131 LYS B O 1
ATOM 2298 N N . PHE B 1 132 ? 8.805 -6.688 -14.398 1 65.25 132 PHE B N 1
ATOM 2299 C CA . PHE B 1 132 ? 9.797 -6.426 -13.367 1 65.25 132 PHE B CA 1
ATOM 2300 C C . PHE B 1 132 ? 9.43 -7.137 -12.07 1 65.25 132 PHE B C 1
ATOM 2302 O O . PHE B 1 132 ? 10.258 -7.828 -11.477 1 65.25 132 PHE B O 1
ATOM 2309 N N . LEU B 1 133 ? 8.07 -6.938 -11.625 1 70.69 133 LEU B N 1
ATOM 2310 C CA . LEU B 1 133 ? 7.723 -7.516 -10.328 1 70.69 133 LEU B CA 1
ATOM 2311 C C . LEU B 1 133 ? 7.895 -9.031 -10.344 1 70.69 133 LEU B C 1
ATOM 2313 O O . LEU B 1 133 ? 8.297 -9.625 -9.344 1 70.69 133 LEU B O 1
ATOM 2317 N N . TYR B 1 134 ? 7.793 -9.516 -11.5 1 73.12 134 TYR B N 1
ATOM 2318 C CA . TYR B 1 134 ? 7.98 -10.953 -11.656 1 73.12 134 TYR B CA 1
ATOM 2319 C C . TYR B 1 134 ? 9.453 -11.32 -11.562 1 73.12 134 TYR B C 1
ATOM 2321 O O . TYR B 1 134 ? 9.82 -12.289 -10.891 1 73.12 134 TYR B O 1
ATOM 2329 N N . GLU B 1 135 ? 10.242 -10.539 -12.227 1 72.25 135 GLU B N 1
ATOM 2330 C CA . GLU B 1 135 ? 11.68 -10.797 -12.164 1 72.25 135 GLU B CA 1
ATOM 2331 C C . GLU B 1 135 ? 12.211 -10.633 -10.742 1 72.25 135 GLU B C 1
ATOM 2333 O O . GLU B 1 135 ? 13.109 -11.375 -10.328 1 72.25 135 GLU B O 1
ATOM 2338 N N . MET B 1 136 ? 11.633 -9.773 -10.047 1 71.62 136 MET B N 1
ATOM 2339 C CA . MET B 1 136 ? 12.047 -9.539 -8.672 1 71.62 136 MET B CA 1
ATOM 2340 C C . MET B 1 136 ? 11.672 -10.719 -7.781 1 71.62 136 MET B C 1
ATOM 2342 O O . MET B 1 136 ? 12.469 -11.141 -6.934 1 71.62 136 MET B O 1
ATOM 2346 N N . ALA B 1 137 ? 10.477 -11.18 -7.906 1 70.44 137 ALA B N 1
ATOM 2347 C CA . ALA B 1 137 ? 10.047 -12.359 -7.16 1 70.44 137 ALA B CA 1
ATOM 2348 C C . ALA B 1 137 ? 10.953 -13.555 -7.457 1 70.44 137 ALA B C 1
ATOM 2350 O O . ALA B 1 137 ? 11.336 -14.297 -6.547 1 70.44 137 ALA B O 1
ATOM 2351 N N . LYS B 1 138 ? 11.234 -13.688 -8.711 1 72.88 138 LYS B N 1
ATOM 2352 C CA . LYS B 1 138 ? 12.141 -14.75 -9.117 1 72.88 138 LYS B CA 1
ATOM 2353 C C . LYS B 1 138 ? 13.492 -14.625 -8.414 1 72.88 138 LYS B C 1
ATOM 2355 O O . LYS B 1 138 ? 14.047 -15.625 -7.945 1 72.88 138 LYS B O 1
ATOM 2360 N N . ALA B 1 139 ? 13.953 -13.453 -8.367 1 71.56 139 ALA B N 1
ATOM 2361 C CA . ALA B 1 139 ? 15.242 -13.195 -7.742 1 71.56 139 ALA B CA 1
ATOM 2362 C C . ALA B 1 139 ? 15.211 -13.547 -6.254 1 71.56 139 ALA B C 1
ATOM 2364 O O . ALA B 1 139 ? 16.203 -14.039 -5.707 1 71.56 139 ALA B O 1
ATOM 2365 N N . ASN B 1 140 ? 14.133 -13.336 -5.613 1 65.12 140 ASN B N 1
ATOM 2366 C CA . ASN B 1 140 ? 14.016 -13.633 -4.191 1 65.12 140 ASN B CA 1
ATOM 2367 C C . ASN B 1 140 ? 14.023 -15.133 -3.926 1 65.12 140 ASN B C 1
ATOM 2369 O O . ASN B 1 140 ? 14.312 -15.57 -2.811 1 65.12 140 ASN B O 1
ATOM 2373 N N . VAL B 1 141 ? 13.672 -15.906 -4.93 1 67.81 141 VAL B N 1
ATOM 2374 C CA . VAL B 1 141 ? 13.633 -17.359 -4.816 1 67.81 141 VAL B CA 1
ATOM 2375 C C . VAL B 1 141 ? 14.953 -17.953 -5.301 1 67.81 141 VAL B C 1
ATOM 2377 O O . VAL B 1 141 ? 15.492 -18.875 -4.672 1 67.81 141 VAL B O 1
ATOM 2380 N N . SER B 1 142 ? 15.523 -17.406 -6.309 1 69.94 142 SER B N 1
ATOM 2381 C CA . SER B 1 142 ? 16.703 -18 -6.93 1 69.94 142 SER B CA 1
ATOM 2382 C C . SER B 1 142 ? 17.984 -17.375 -6.391 1 69.94 142 SER B C 1
ATOM 2384 O O . SER B 1 142 ? 19.078 -17.938 -6.566 1 69.94 142 SER B O 1
ATOM 2386 N N . GLY B 1 143 ? 17.828 -16.266 -5.738 1 70.88 143 GLY B N 1
ATOM 2387 C CA . GLY B 1 143 ? 19.016 -15.516 -5.328 1 70.88 143 GLY B CA 1
ATOM 2388 C C . GLY B 1 143 ? 19.656 -14.75 -6.465 1 70.88 143 GLY B C 1
ATOM 2389 O O . GLY B 1 143 ? 20.625 -14.023 -6.258 1 70.88 143 GLY B O 1
ATOM 2390 N N . ALA B 1 144 ? 19.078 -14.961 -7.664 1 72.06 144 ALA B N 1
ATOM 2391 C CA . ALA B 1 144 ? 19.625 -14.258 -8.828 1 72.06 144 ALA B CA 1
ATOM 2392 C C . ALA B 1 144 ? 19.203 -12.789 -8.828 1 72.06 144 ALA B C 1
ATOM 2394 O O . ALA B 1 144 ? 18.234 -12.414 -8.164 1 72.06 144 ALA B O 1
ATOM 2395 N N . LYS B 1 145 ? 20.062 -11.945 -9.508 1 69.69 145 LYS B N 1
ATOM 2396 C CA . LYS B 1 145 ? 19.75 -10.531 -9.625 1 69.69 145 LYS B CA 1
ATOM 2397 C C . LYS B 1 145 ? 18.766 -10.281 -10.758 1 69.69 145 LYS B C 1
ATOM 2399 O O . LYS B 1 145 ? 18.938 -10.766 -11.875 1 69.69 145 LYS B O 1
ATOM 2404 N N . PRO B 1 146 ? 17.625 -9.5 -10.414 1 70.5 146 PRO B N 1
ATOM 2405 C CA . PRO B 1 146 ? 16.703 -9.188 -11.516 1 70.5 146 PRO B CA 1
ATOM 2406 C C . PRO B 1 146 ? 17.375 -8.375 -12.625 1 70.5 146 PRO B C 1
ATOM 2408 O O . PRO B 1 146 ? 18.25 -7.551 -12.352 1 70.5 146 PRO B O 1
ATOM 2411 N N . ASP B 1 147 ? 16.953 -8.641 -13.891 1 70.12 147 ASP B N 1
ATOM 2412 C CA . ASP B 1 147 ? 17.547 -7.98 -15.055 1 70.12 147 ASP B CA 1
ATOM 2413 C C . ASP B 1 147 ? 16.875 -6.633 -15.312 1 70.12 147 ASP B C 1
ATOM 2415 O O . ASP B 1 147 ? 17.359 -5.836 -16.125 1 70.12 147 ASP B O 1
ATOM 2419 N N . VAL B 1 148 ? 15.742 -6.516 -14.766 1 72.31 148 VAL B N 1
ATOM 2420 C CA . VAL B 1 148 ? 15 -5.277 -14.992 1 72.31 148 VAL B CA 1
ATOM 2421 C C . VAL B 1 148 ? 14.609 -4.66 -13.648 1 72.31 148 VAL B C 1
ATOM 2423 O O . VAL B 1 148 ? 14.32 -5.379 -12.688 1 72.31 148 VAL B O 1
ATOM 2426 N N . GLY B 1 149 ? 14.656 -3.264 -13.602 1 77.06 149 GLY B N 1
ATOM 2427 C CA . GLY B 1 149 ? 14.258 -2.57 -12.383 1 77.06 149 GLY B CA 1
ATOM 2428 C C . GLY B 1 149 ? 15.234 -2.762 -11.242 1 77.06 149 GLY B C 1
ATOM 2429 O O . GLY B 1 149 ? 16.422 -3.035 -11.461 1 77.06 149 GLY B O 1
ATOM 2430 N N . ALA B 1 150 ? 14.867 -2.363 -10.094 1 78.5 150 ALA B N 1
ATOM 2431 C CA . ALA B 1 150 ? 15.742 -2.469 -8.93 1 78.5 150 ALA B CA 1
ATOM 2432 C C . ALA B 1 150 ? 14.945 -2.785 -7.664 1 78.5 150 ALA B C 1
ATOM 2434 O O . ALA B 1 150 ? 13.773 -2.424 -7.559 1 78.5 150 ALA B O 1
ATOM 2435 N N . HIS B 1 151 ? 15.461 -3.625 -6.852 1 81.44 151 HIS B N 1
ATOM 2436 C CA . HIS B 1 151 ? 14.953 -3.918 -5.52 1 81.44 151 HIS B CA 1
ATOM 2437 C C . HIS B 1 151 ? 16.047 -3.811 -4.473 1 81.44 151 HIS B C 1
ATOM 2439 O O . HIS B 1 151 ? 17.094 -4.453 -4.598 1 81.44 151 HIS B O 1
ATOM 2445 N N . ASP B 1 152 ? 15.859 -2.902 -3.496 1 83.56 152 ASP B N 1
ATOM 2446 C CA . ASP B 1 152 ? 16.891 -2.717 -2.482 1 83.56 152 ASP B CA 1
ATOM 2447 C C . ASP B 1 152 ? 16.266 -2.41 -1.119 1 83.56 152 ASP B C 1
ATOM 2449 O O . ASP B 1 152 ? 15.094 -2.064 -1.03 1 83.56 152 ASP B O 1
ATOM 2453 N N . HIS B 1 153 ? 17.031 -2.73 -0.147 1 86.19 153 HIS B N 1
ATOM 2454 C CA . HIS B 1 153 ? 16.719 -2.338 1.226 1 86.19 153 HIS B CA 1
ATOM 2455 C C . HIS B 1 153 ? 17.578 -1.155 1.661 1 86.19 153 HIS B C 1
ATOM 2457 O O . HIS B 1 153 ? 18.812 -1.233 1.636 1 86.19 153 HIS B O 1
ATOM 2463 N N . LEU B 1 154 ? 16.891 -0.054 1.931 1 87.19 154 LEU B N 1
ATOM 2464 C CA . LEU B 1 154 ? 17.578 1.139 2.418 1 87.19 154 LEU B CA 1
ATOM 2465 C C . LEU B 1 154 ? 17.5 1.226 3.938 1 87.19 154 LEU B C 1
ATOM 2467 O O . LEU B 1 154 ? 16.469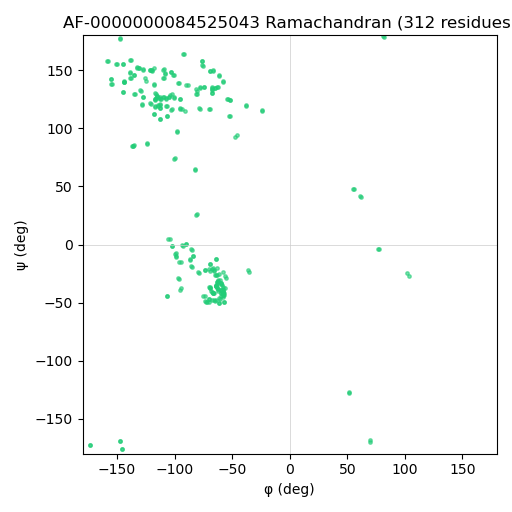 0.908 4.531 1 87.19 154 LEU B O 1
ATOM 2471 N N . ARG B 1 155 ? 18.625 1.616 4.559 1 87.81 155 ARG B N 1
ATOM 2472 C CA . ARG B 1 155 ? 18.656 1.939 5.98 1 87.81 155 ARG B CA 1
ATOM 2473 C C . ARG B 1 155 ? 19.016 3.406 6.199 1 87.81 155 ARG B C 1
ATOM 2475 O O . ARG B 1 155 ? 20.031 3.891 5.68 1 87.81 155 ARG B O 1
ATOM 2482 N N . PHE B 1 156 ? 18.109 4.059 6.977 1 81.56 156 PHE B N 1
ATOM 2483 C CA . PHE B 1 156 ? 18.312 5.484 7.199 1 81.56 156 PHE B CA 1
ATOM 2484 C C . PHE B 1 156 ? 18.938 5.738 8.562 1 81.56 156 PHE B C 1
ATOM 2486 O O . PHE B 1 156 ? 18.594 5.074 9.547 1 81.56 156 PHE B O 1
ATOM 2493 N N . ALA B 1 157 ? 20.203 5.457 8.766 1 64.81 157 ALA B N 1
ATOM 2494 C CA . ALA B 1 157 ? 20.922 5.637 10.016 1 64.81 157 ALA B CA 1
ATOM 2495 C C . ALA B 1 157 ? 20.266 6.703 10.891 1 64.81 157 ALA B C 1
ATOM 2497 O O . ALA B 1 157 ? 19.859 7.754 10.391 1 64.81 157 ALA B O 1
ATOM 2498 N N . ALA B 1 158 ? 19.75 6.16 12.102 1 50.47 158 ALA B N 1
ATOM 2499 C CA . ALA B 1 158 ? 19.375 7.137 13.125 1 50.47 158 ALA B CA 1
ATOM 2500 C C . ALA B 1 158 ? 20.547 8.047 13.477 1 50.47 158 ALA B C 1
ATOM 2502 O O . ALA B 1 158 ? 21.703 7.621 13.43 1 50.47 158 ALA B O 1
#